Protein AF-A0A350LM27-F1 (afdb_monomer)

Solvent-accessible surface area (backbone atoms only — not comparable to full-atom values): 10112 Å² total; per-residue (Å²): 128,87,91,44,74,65,57,24,46,55,52,8,42,52,48,11,52,45,53,65,67,45,43,77,73,48,44,62,59,53,28,54,33,67,72,46,86,73,60,96,55,52,88,78,41,47,64,87,43,33,59,62,50,49,46,49,48,34,49,50,52,19,37,41,47,29,28,48,44,71,74,28,63,72,45,53,74,31,59,69,51,44,51,42,22,46,49,32,20,48,54,44,37,47,62,54,39,47,78,78,37,55,83,70,52,55,70,69,55,54,51,50,35,55,51,49,33,50,54,34,38,60,44,37,69,38,94,80,54,48,73,55,58,50,40,50,51,49,51,28,68,74,65,38,74,92,30,87,81,73,38,72,70,36,52,53,48,33,32,49,54,52,50,54,50,24,52,52,41,37,52,52,50,56,49,51,55,53,51,55,54,49,53,64,60,74,78,108

Radius of gyration: 16.68 Å; Cα contacts (8 Å, |Δi|>4): 203; chains: 1; bounding box: 38×36×50 Å

Structure (mmCIF, N/CA/C/O backbone):
data_AF-A0A350LM27-F1
#
_entry.id   AF-A0A350LM27-F1
#
loop_
_atom_site.group_PDB
_atom_site.id
_atom_site.type_symbol
_atom_site.label_atom_id
_atom_site.label_alt_id
_atom_site.label_comp_id
_atom_site.label_asym_id
_atom_site.label_entity_id
_atom_site.label_seq_id
_atom_site.pdbx_PDB_ins_code
_atom_site.Cartn_x
_atom_site.Cartn_y
_atom_site.Cartn_z
_atom_site.occupancy
_atom_site.B_iso_or_equiv
_atom_site.auth_seq_id
_atom_site.auth_comp_id
_atom_site.auth_asym_id
_atom_site.auth_atom_id
_atom_site.pdbx_PDB_model_num
ATOM 1 N N . MET A 1 1 ? 11.722 -5.290 -21.171 1.00 61.94 1 MET A N 1
ATOM 2 C CA . MET A 1 1 ? 11.853 -3.883 -20.726 1.00 61.94 1 MET A CA 1
ATOM 3 C C . MET A 1 1 ? 13.134 -3.817 -19.915 1.00 61.94 1 MET A C 1
ATOM 5 O O . MET A 1 1 ? 13.342 -4.739 -19.149 1.00 61.94 1 MET A O 1
ATOM 9 N N . LYS A 1 2 ? 14.029 -2.835 -20.082 1.00 67.81 2 LYS A N 1
ATOM 10 C CA . LYS A 1 2 ? 15.171 -2.746 -19.153 1.00 67.81 2 LYS A CA 1
ATOM 11 C C . LYS A 1 2 ? 14.657 -2.158 -17.840 1.00 67.81 2 LYS A C 1
ATOM 13 O O . LYS A 1 2 ? 14.265 -0.995 -17.820 1.00 67.81 2 LYS A O 1
ATOM 18 N N . LEU A 1 3 ? 14.634 -2.948 -16.767 1.00 82.38 3 LEU A N 1
ATOM 19 C CA . LEU A 1 3 ? 14.338 -2.444 -15.428 1.00 82.38 3 LEU A CA 1
ATOM 20 C C . LEU A 1 3 ? 15.473 -1.527 -14.970 1.00 82.38 3 LEU A C 1
ATOM 22 O O . LEU A 1 3 ? 16.568 -1.980 -14.637 1.00 82.38 3 LEU A O 1
ATOM 26 N N . THR A 1 4 ? 15.220 -0.221 -14.987 1.00 89.00 4 THR A N 1
ATOM 27 C CA . THR A 1 4 ? 16.191 0.792 -14.576 1.00 89.00 4 THR A CA 1
ATOM 28 C C . THR A 1 4 ? 15.757 1.485 -13.295 1.00 89.00 4 THR A C 1
ATOM 30 O O . THR A 1 4 ? 14.585 1.514 -12.918 1.00 89.00 4 THR A O 1
ATOM 33 N N . ASN A 1 5 ? 16.729 2.118 -12.645 1.00 91.19 5 ASN A N 1
ATOM 34 C CA . ASN A 1 5 ? 16.477 3.038 -11.545 1.00 91.19 5 ASN A CA 1
ATOM 35 C C . ASN A 1 5 ? 15.486 4.149 -11.927 1.00 91.19 5 ASN A C 1
ATOM 37 O O . ASN A 1 5 ? 14.657 4.502 -11.098 1.00 91.19 5 ASN A O 1
ATOM 41 N N . ALA A 1 6 ? 15.561 4.659 -13.162 1.00 90.88 6 ALA A N 1
ATOM 42 C CA . ALA A 1 6 ? 14.659 5.693 -13.654 1.00 90.88 6 ALA A CA 1
ATOM 43 C C . ALA A 1 6 ? 13.217 5.174 -13.748 1.00 90.88 6 ALA A C 1
ATOM 45 O O . ALA A 1 6 ? 12.311 5.822 -13.237 1.00 90.88 6 ALA A O 1
ATOM 46 N N . PHE A 1 7 ? 13.004 3.970 -14.294 1.00 92.38 7 PHE A N 1
ATOM 47 C CA . PHE A 1 7 ? 11.676 3.346 -14.308 1.00 92.38 7 PHE A CA 1
ATOM 48 C C . PHE A 1 7 ? 11.095 3.223 -12.892 1.00 92.38 7 PHE A C 1
ATOM 50 O O . PHE A 1 7 ? 9.950 3.606 -12.656 1.00 92.38 7 PHE A O 1
ATOM 57 N N . ALA A 1 8 ? 11.902 2.740 -11.941 1.00 94.94 8 ALA A N 1
ATOM 58 C CA . ALA A 1 8 ? 11.494 2.607 -10.544 1.00 94.94 8 ALA A CA 1
ATOM 59 C C . ALA A 1 8 ? 11.103 3.956 -9.913 1.00 94.94 8 ALA A C 1
ATOM 61 O O . ALA A 1 8 ? 10.101 4.030 -9.203 1.00 94.94 8 ALA A O 1
ATOM 62 N N . ASP A 1 9 ? 11.866 5.017 -10.200 1.00 94.44 9 ASP A N 1
ATOM 63 C CA . ASP A 1 9 ? 11.569 6.378 -9.743 1.00 94.44 9 ASP A CA 1
ATOM 64 C C . ASP A 1 9 ? 10.248 6.893 -10.329 1.00 94.44 9 ASP A C 1
ATOM 66 O O . ASP A 1 9 ? 9.368 7.318 -9.580 1.00 94.44 9 ASP A O 1
ATOM 70 N N . HIS A 1 10 ? 10.067 6.797 -11.648 1.00 94.00 10 HIS A N 1
ATOM 71 C CA . HIS A 1 10 ? 8.849 7.252 -12.321 1.00 94.00 10 HIS A CA 1
ATOM 72 C C . HIS A 1 10 ? 7.603 6.512 -11.836 1.00 94.00 10 HIS A C 1
ATOM 74 O O . HIS A 1 10 ? 6.587 7.147 -11.544 1.00 94.00 10 HIS A O 1
ATOM 80 N N . LEU A 1 11 ? 7.678 5.185 -11.712 1.00 96.06 11 LEU A N 1
ATOM 81 C CA . LEU A 1 11 ? 6.559 4.379 -11.236 1.00 96.06 11 LEU A CA 1
ATOM 82 C C . LEU A 1 11 ? 6.222 4.699 -9.776 1.00 96.06 11 LEU A C 1
ATOM 84 O O . LEU A 1 11 ? 5.057 4.924 -9.446 1.00 96.06 11 LEU A O 1
ATOM 88 N N . GLY A 1 12 ? 7.238 4.777 -8.911 1.00 96.31 12 GLY A N 1
ATOM 89 C CA . GLY A 1 12 ? 7.042 5.109 -7.505 1.00 96.31 12 GLY A CA 1
ATOM 90 C C . GLY A 1 12 ? 6.396 6.484 -7.318 1.00 96.31 12 GLY A C 1
ATOM 91 O O . GLY A 1 12 ? 5.455 6.620 -6.531 1.00 96.31 12 GLY A O 1
ATOM 92 N N . VAL A 1 13 ? 6.822 7.476 -8.109 1.00 95.38 13 VAL A N 1
ATOM 93 C CA . VAL A 1 13 ? 6.214 8.813 -8.137 1.00 95.38 13 VAL A CA 1
ATOM 94 C C . VAL A 1 13 ? 4.768 8.773 -8.621 1.00 95.38 13 VAL A C 1
ATOM 96 O O . VAL A 1 13 ? 3.898 9.365 -7.979 1.00 95.38 13 VAL A O 1
ATOM 99 N N . ALA A 1 14 ? 4.486 8.051 -9.708 1.00 95.88 14 ALA A N 1
ATOM 100 C CA . ALA A 1 14 ? 3.132 7.914 -10.236 1.00 95.88 14 ALA A CA 1
ATOM 101 C C . ALA A 1 14 ? 2.172 7.303 -9.202 1.00 95.88 14 ALA A C 1
ATOM 103 O O . ALA A 1 14 ? 1.047 7.782 -9.046 1.00 95.88 14 ALA A O 1
ATOM 104 N N . TYR A 1 15 ? 2.620 6.301 -8.441 1.00 96.81 15 TYR A N 1
ATOM 105 C CA . TYR A 1 15 ? 1.830 5.730 -7.351 1.00 96.81 15 TYR A CA 1
ATOM 106 C C . TYR A 1 15 ? 1.582 6.711 -6.211 1.00 96.81 15 TYR A C 1
ATOM 108 O O . TYR A 1 15 ? 0.431 6.863 -5.812 1.00 96.81 15 TYR A O 1
ATOM 116 N N . GLY A 1 16 ? 2.605 7.415 -5.718 1.00 94.44 16 GLY A N 1
ATOM 117 C CA . GLY A 1 16 ? 2.409 8.396 -4.643 1.00 94.44 16 GLY A CA 1
ATOM 118 C C . GLY A 1 16 ? 1.456 9.530 -5.045 1.00 94.44 16 GLY A C 1
ATOM 119 O O . GLY A 1 16 ? 0.590 9.937 -4.268 1.00 94.44 16 GLY A O 1
ATOM 120 N N . VAL A 1 17 ? 1.543 9.990 -6.298 1.00 92.12 17 VAL A N 1
ATOM 121 C CA . VAL A 1 17 ? 0.604 10.966 -6.877 1.00 92.12 17 VAL A CA 1
ATOM 122 C C . VAL A 1 17 ? -0.811 10.393 -6.980 1.00 92.12 17 VAL A C 1
ATOM 124 O O . VAL A 1 17 ? -1.769 11.059 -6.590 1.00 92.12 17 VAL A O 1
ATOM 127 N N . CYS A 1 18 ? -0.955 9.150 -7.443 1.00 92.62 18 CYS A N 1
ATOM 128 C CA . CYS A 1 18 ? -2.250 8.477 -7.494 1.00 92.62 18 CYS A CA 1
ATOM 129 C C . CYS A 1 18 ? -2.878 8.357 -6.101 1.00 92.62 18 CYS A C 1
ATOM 131 O O . CYS A 1 18 ? -4.038 8.724 -5.931 1.00 92.62 18 CYS A O 1
ATOM 133 N N . ILE A 1 19 ? -2.112 7.918 -5.095 1.00 93.19 19 ILE A N 1
ATOM 134 C CA . ILE A 1 19 ? -2.582 7.815 -3.709 1.00 93.19 19 ILE A CA 1
ATOM 135 C C . ILE A 1 19 ? -3.090 9.172 -3.238 1.00 93.19 19 ILE A C 1
ATOM 137 O O . ILE A 1 19 ? -4.224 9.255 -2.779 1.00 93.19 19 ILE A O 1
ATOM 141 N N . ARG A 1 20 ? -2.300 10.237 -3.416 1.00 88.94 20 ARG A N 1
ATOM 142 C CA . ARG A 1 20 ? -2.676 11.614 -3.067 1.00 88.94 20 ARG A CA 1
ATOM 143 C C . ARG A 1 20 ? -4.004 12.045 -3.696 1.00 88.94 20 ARG A C 1
ATOM 145 O O . ARG A 1 20 ? -4.851 12.611 -3.001 1.00 88.94 20 ARG A O 1
ATOM 152 N N . ASP A 1 21 ? -4.164 11.820 -4.996 1.00 85.44 21 ASP A N 1
ATOM 153 C CA . ASP A 1 21 ? -5.290 12.348 -5.771 1.00 85.44 21 ASP A CA 1
ATOM 154 C C . ASP A 1 21 ? -6.562 11.518 -5.565 1.00 85.44 21 ASP A C 1
ATOM 156 O O . ASP A 1 21 ? -7.652 12.070 -5.397 1.00 85.44 21 ASP A O 1
ATOM 160 N N . GLN A 1 22 ? -6.422 10.193 -5.494 1.00 79.56 22 GLN A N 1
ATOM 161 C CA . GLN A 1 22 ? -7.535 9.275 -5.261 1.00 79.56 22 GLN A CA 1
ATOM 162 C C . GLN A 1 22 ? -8.008 9.287 -3.813 1.00 79.56 22 GLN A C 1
ATOM 164 O O . GLN A 1 22 ? -9.17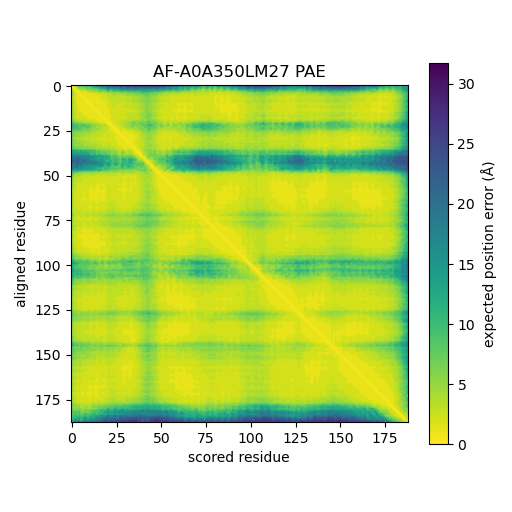1 8.973 -3.557 1.00 79.56 22 GLN A O 1
ATOM 169 N N . PHE A 1 23 ? -7.152 9.708 -2.875 1.00 81.19 23 PHE A N 1
ATOM 170 C CA . PHE A 1 23 ? -7.428 9.673 -1.444 1.00 81.19 23 PHE A CA 1
ATOM 171 C C . PHE A 1 23 ? -8.801 10.244 -1.088 1.00 81.19 23 PHE A C 1
ATOM 173 O O . PHE A 1 23 ? -9.562 9.635 -0.344 1.00 81.19 23 PHE A O 1
ATOM 180 N N . ARG A 1 24 ? -9.153 11.406 -1.652 1.00 75.25 24 ARG A N 1
ATOM 181 C CA . ARG A 1 24 ? -10.437 12.070 -1.386 1.00 75.25 24 ARG A CA 1
ATOM 182 C C . ARG A 1 24 ? -11.636 11.236 -1.844 1.00 75.25 24 ARG A C 1
ATOM 184 O O . ARG A 1 24 ? -12.670 11.267 -1.183 1.00 75.25 24 ARG A O 1
ATOM 191 N N . PHE A 1 25 ? -11.509 10.537 -2.966 1.00 80.69 25 PHE A N 1
ATOM 192 C CA . PHE A 1 25 ? -12.607 9.809 -3.596 1.00 80.69 25 PHE A CA 1
ATOM 193 C C . PHE A 1 25 ? -12.826 8.439 -2.958 1.00 80.69 25 PHE A C 1
ATOM 195 O O . PHE A 1 25 ? -13.966 8.028 -2.768 1.00 80.69 25 PHE A O 1
ATOM 202 N N . ILE A 1 26 ? -11.746 7.760 -2.569 1.00 86.75 26 ILE A N 1
ATOM 203 C CA . ILE A 1 26 ? -11.822 6.401 -2.017 1.00 86.75 26 ILE A CA 1
ATOM 204 C C . ILE A 1 26 ? -11.994 6.384 -0.495 1.00 86.75 26 ILE A C 1
ATOM 206 O O . ILE A 1 26 ? -12.495 5.405 0.055 1.00 86.75 26 ILE A O 1
ATOM 210 N N . PHE A 1 27 ? -11.619 7.465 0.200 1.00 88.19 27 PHE A N 1
ATOM 211 C CA . PHE A 1 27 ? -11.601 7.521 1.664 1.00 88.19 27 PHE A CA 1
ATOM 212 C C . PHE A 1 27 ? -12.929 7.120 2.307 1.00 88.19 27 PHE A C 1
ATOM 214 O O . PHE A 1 27 ? -12.925 6.324 3.240 1.00 88.19 27 PHE A O 1
ATOM 221 N N . ARG A 1 28 ? -14.065 7.632 1.814 1.00 89.06 28 ARG A N 1
ATOM 222 C CA . ARG A 1 28 ? -15.376 7.336 2.416 1.00 89.06 28 ARG A CA 1
ATOM 223 C C . ARG A 1 28 ? -15.782 5.873 2.246 1.00 89.06 28 ARG A C 1
ATOM 225 O O . ARG A 1 28 ? -16.337 5.297 3.175 1.00 89.06 28 ARG A O 1
ATOM 232 N N . GLU A 1 29 ? -15.465 5.261 1.108 1.00 92.19 29 GLU A N 1
ATOM 233 C CA . GLU A 1 29 ? -15.748 3.840 0.880 1.00 92.19 29 GLU A CA 1
ATOM 234 C C . GLU A 1 29 ? -14.847 2.941 1.725 1.00 92.19 29 GLU A C 1
ATOM 236 O O . GLU A 1 29 ? -15.331 2.011 2.373 1.00 92.19 29 GLU A O 1
ATOM 241 N N . PHE A 1 30 ? -13.551 3.248 1.806 1.00 94.50 30 PHE A N 1
ATOM 242 C CA . PHE A 1 30 ? -12.642 2.533 2.702 1.00 94.50 30 PHE A CA 1
ATOM 243 C C . PHE A 1 30 ? -13.031 2.710 4.170 1.00 94.50 30 PHE A C 1
ATOM 245 O O . PHE A 1 30 ? -13.010 1.745 4.921 1.00 94.50 30 PHE A O 1
ATOM 252 N N . ALA A 1 31 ? -13.447 3.906 4.587 1.00 93.19 31 ALA A N 1
ATOM 253 C CA . ALA A 1 31 ? -13.930 4.150 5.940 1.00 93.19 31 ALA A CA 1
ATOM 254 C C . ALA A 1 31 ? -15.184 3.330 6.258 1.00 93.19 31 ALA A C 1
ATOM 256 O O . ALA A 1 31 ? -15.210 2.605 7.251 1.00 93.19 31 ALA A O 1
ATOM 257 N N . ARG A 1 32 ? -16.194 3.382 5.380 1.00 93.38 32 ARG A N 1
ATOM 258 C CA . ARG A 1 32 ? -17.436 2.613 5.519 1.00 93.38 32 ARG A CA 1
ATOM 259 C C . ARG A 1 32 ? -17.148 1.118 5.628 1.00 93.38 32 ARG A C 1
ATOM 261 O O . ARG A 1 32 ? -17.631 0.468 6.551 1.00 93.38 32 ARG A O 1
ATOM 268 N N . THR A 1 33 ? -16.338 0.585 4.717 1.00 94.88 33 THR A N 1
ATOM 269 C CA . THR A 1 33 ? -15.983 -0.842 4.698 1.00 94.88 33 THR A CA 1
ATOM 270 C C . THR A 1 33 ? -15.032 -1.235 5.820 1.00 94.88 33 THR A C 1
ATOM 272 O O . THR A 1 33 ? -15.073 -2.373 6.254 1.00 94.88 33 THR A O 1
ATOM 275 N N . ALA A 1 34 ? -14.243 -0.315 6.372 1.00 94.31 34 ALA A N 1
ATOM 276 C CA . ALA A 1 34 ? -13.486 -0.550 7.597 1.00 94.31 34 ALA A CA 1
ATOM 277 C C . ALA A 1 34 ? -14.349 -0.420 8.860 1.00 94.31 34 ALA A C 1
ATOM 2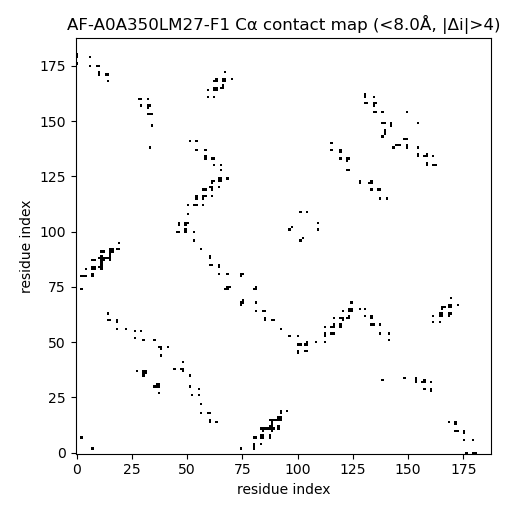79 O O . ALA A 1 34 ? -13.865 -0.712 9.946 1.00 94.31 34 ALA A O 1
ATOM 280 N N . GLY A 1 35 ? -15.606 0.024 8.778 1.00 91.88 35 GLY A N 1
ATOM 281 C CA . GLY A 1 35 ? -16.417 0.326 9.960 1.00 91.88 35 GLY A CA 1
ATOM 282 C C . GLY A 1 35 ? -15.925 1.550 10.744 1.00 91.88 35 GLY A C 1
ATOM 283 O O . GLY A 1 35 ? -16.144 1.634 11.953 1.00 91.88 35 GLY A O 1
ATOM 284 N N . TYR A 1 36 ? -15.238 2.480 10.076 1.00 90.56 36 TYR A N 1
ATOM 285 C CA . TYR A 1 36 ? -14.907 3.800 10.603 1.00 90.56 36 TYR A CA 1
ATOM 286 C C . TYR A 1 36 ? -16.047 4.778 10.300 1.00 90.56 36 TYR A C 1
ATOM 288 O O . TYR A 1 36 ? -16.447 4.955 9.148 1.00 90.56 36 TYR A O 1
ATOM 296 N N . SER A 1 37 ? -16.565 5.433 11.340 1.00 85.44 37 SER A N 1
ATOM 297 C CA . SER A 1 37 ? -17.571 6.481 11.181 1.00 85.44 37 SER A CA 1
ATOM 298 C C . SER A 1 37 ? -16.886 7.780 10.774 1.00 85.44 37 SER A C 1
ATOM 300 O O . SER A 1 37 ? -16.225 8.422 11.587 1.00 85.44 37 SER A O 1
ATOM 302 N N . VAL A 1 38 ? -17.048 8.167 9.511 1.00 81.88 38 VAL A N 1
ATOM 303 C CA . VAL A 1 38 ? -16.515 9.431 8.993 1.00 81.88 38 VAL A CA 1
ATOM 304 C C . VAL A 1 38 ? -17.283 10.604 9.617 1.00 81.88 38 VAL A C 1
ATOM 306 O O . VAL A 1 38 ? -18.516 10.595 9.563 1.00 81.88 38 VAL A O 1
ATOM 309 N N . PRO A 1 39 ? -16.604 11.631 10.162 1.00 77.44 39 PRO A N 1
ATOM 310 C CA . PRO A 1 39 ? -17.268 12.855 10.601 1.00 77.44 39 PRO A CA 1
ATOM 311 C C . PRO A 1 39 ? -18.082 13.489 9.463 1.00 77.44 39 PRO A C 1
ATOM 313 O O . PRO A 1 39 ? -17.617 13.557 8.325 1.00 77.44 39 PRO A O 1
ATOM 316 N N . PHE A 1 40 ? -19.283 13.997 9.760 1.00 69.31 40 PHE A N 1
ATOM 317 C CA . PHE A 1 40 ? -20.180 14.601 8.758 1.00 69.31 40 PHE A CA 1
ATOM 318 C C . PHE A 1 40 ? -19.502 15.728 7.949 1.00 69.31 40 PHE A C 1
ATOM 320 O O . PHE A 1 40 ? -19.767 15.892 6.758 1.00 69.31 40 PHE A O 1
ATOM 327 N N . LEU A 1 41 ? -18.569 16.452 8.579 1.00 70.75 41 LEU A N 1
ATOM 328 C CA . LEU A 1 41 ? -17.763 17.524 7.990 1.00 70.75 41 LEU A CA 1
ATOM 329 C C . LEU A 1 41 ? -16.270 17.145 7.923 1.00 70.75 41 LEU A C 1
ATOM 331 O O . LEU A 1 41 ? -15.407 17.821 8.483 1.00 70.75 41 LEU A O 1
ATOM 335 N N . ASP A 1 42 ? -15.944 16.070 7.208 1.00 66.38 42 ASP A N 1
ATOM 336 C CA . ASP A 1 42 ? -14.582 15.520 7.096 1.00 66.38 42 ASP A CA 1
ATOM 337 C C . ASP A 1 42 ? -13.527 16.468 6.489 1.00 66.38 42 ASP A C 1
ATOM 339 O O . ASP A 1 42 ? -12.329 16.237 6.667 1.00 66.38 42 ASP A O 1
ATOM 343 N N . LEU A 1 43 ? -13.942 17.549 5.813 1.00 62.12 43 LEU A N 1
ATOM 344 C CA . LEU A 1 43 ? -13.040 18.622 5.368 1.00 62.12 43 LEU A CA 1
ATOM 345 C C . LEU A 1 43 ? -12.570 19.544 6.506 1.00 62.12 43 LEU A C 1
ATOM 347 O O . LEU A 1 43 ? -11.484 20.111 6.408 1.00 62.12 43 LEU A O 1
ATOM 351 N N . PHE A 1 44 ? -13.373 19.700 7.560 1.00 58.72 44 PHE A N 1
ATOM 352 C CA . PHE A 1 44 ? -13.078 20.583 8.693 1.00 58.72 44 PHE A CA 1
ATOM 353 C C . PHE A 1 44 ? -12.452 19.815 9.868 1.00 58.72 44 PHE A C 1
ATOM 355 O O . PHE A 1 44 ? -11.614 20.365 10.576 1.00 58.72 44 PHE A O 1
ATOM 362 N N . PHE A 1 45 ? -12.754 18.519 9.999 1.00 63.38 45 PHE A N 1
ATOM 363 C CA . PHE A 1 45 ? -12.245 17.633 11.055 1.00 63.38 45 PHE A CA 1
ATOM 364 C C . PHE A 1 45 ? -11.198 16.637 10.533 1.00 63.38 45 PHE A C 1
ATOM 366 O O . PHE A 1 45 ? -11.244 15.430 10.779 1.00 63.38 45 PHE A O 1
ATOM 373 N N . ILE A 1 46 ? -10.215 17.147 9.783 1.00 68.25 46 ILE A N 1
ATOM 374 C CA . ILE A 1 46 ? -9.104 16.327 9.267 1.00 68.25 46 ILE A CA 1
ATOM 375 C C . ILE A 1 46 ? -8.333 15.661 10.418 1.00 68.25 46 ILE A C 1
ATOM 377 O O . ILE A 1 46 ? -7.870 14.539 10.248 1.00 68.25 46 ILE A O 1
ATOM 381 N N . GLN A 1 47 ? -8.246 16.308 11.587 1.00 69.69 47 GLN A N 1
ATOM 382 C CA . GLN A 1 47 ? -7.617 15.738 12.786 1.00 69.69 47 GLN A CA 1
ATOM 383 C C . GLN A 1 47 ? -8.340 14.493 13.306 1.00 69.69 47 GLN A C 1
ATOM 385 O O . GLN A 1 47 ? -7.697 13.476 13.526 1.00 69.69 47 GLN A O 1
ATOM 390 N N . GLU A 1 48 ? -9.671 14.520 13.401 1.00 72.44 48 GLU A N 1
ATOM 391 C CA . GLU A 1 48 ? -10.465 13.381 13.896 1.00 72.44 48 GLU A CA 1
ATOM 392 C C . GLU A 1 48 ? -10.370 12.144 12.992 1.00 72.44 48 GLU A C 1
ATOM 394 O O . GLU A 1 48 ? -10.623 11.017 13.419 1.00 72.44 48 GLU A O 1
ATOM 399 N N . SER A 1 49 ? -9.986 12.351 11.729 1.00 84.38 49 SER A N 1
ATOM 400 C CA . SER A 1 49 ? -9.725 11.280 10.767 1.00 84.38 49 SER A CA 1
ATOM 401 C C . SER A 1 49 ? -8.243 11.038 10.500 1.00 84.38 49 SER A C 1
ATOM 403 O O . SER A 1 49 ? -7.923 10.154 9.707 1.00 84.38 49 SER A O 1
ATOM 405 N N . ALA A 1 50 ? -7.329 11.763 11.154 1.00 86.25 50 ALA A N 1
ATOM 406 C CA . ALA A 1 50 ? -5.915 11.763 10.796 1.00 86.25 50 ALA A CA 1
ATOM 407 C C . ALA A 1 50 ? -5.283 10.377 10.910 1.00 86.25 50 ALA A C 1
ATOM 409 O O . ALA A 1 50 ? -4.687 9.898 9.947 1.00 86.25 50 ALA A O 1
ATOM 410 N N . ARG A 1 51 ? -5.524 9.687 12.027 1.00 89.12 51 ARG A N 1
ATOM 411 C CA . ARG A 1 51 ? -5.074 8.308 12.239 1.00 89.12 51 ARG A CA 1
ATOM 412 C C . ARG A 1 51 ? -5.550 7.368 11.128 1.00 89.12 51 ARG A C 1
ATOM 414 O O . ARG A 1 51 ? -4.732 6.741 10.463 1.00 89.12 51 ARG A O 1
ATOM 421 N N . PHE A 1 52 ? -6.860 7.306 10.862 1.00 91.50 52 PHE A N 1
ATOM 422 C CA . PHE A 1 52 ? -7.393 6.420 9.817 1.00 91.50 52 PHE A CA 1
ATOM 423 C C . PHE A 1 52 ? -6.841 6.777 8.433 1.00 91.50 52 PHE A C 1
ATOM 425 O O . PHE A 1 52 ? -6.521 5.889 7.649 1.00 91.50 52 PHE A O 1
ATOM 432 N N . ARG A 1 53 ? -6.677 8.072 8.133 1.00 90.88 53 ARG A N 1
ATOM 433 C CA . ARG A 1 53 ? -6.107 8.519 6.859 1.00 90.88 53 ARG A CA 1
ATOM 434 C C . ARG A 1 53 ? -4.645 8.089 6.702 1.00 90.88 53 ARG A C 1
ATOM 436 O O . ARG A 1 53 ? -4.270 7.624 5.630 1.00 90.88 53 ARG A O 1
ATOM 443 N N . ALA A 1 54 ? -3.838 8.219 7.751 1.00 92.31 54 ALA A N 1
ATOM 444 C CA . ALA A 1 54 ? -2.442 7.798 7.736 1.00 92.31 54 ALA A CA 1
ATOM 445 C C . ALA A 1 54 ? -2.328 6.280 7.521 1.00 92.31 54 ALA A C 1
ATOM 447 O O . ALA A 1 54 ? -1.612 5.832 6.628 1.00 92.31 54 ALA A O 1
ATOM 448 N N . LEU A 1 55 ? -3.110 5.494 8.265 1.00 95.00 55 LEU A N 1
ATOM 449 C CA . LEU A 1 55 ? -3.148 4.039 8.111 1.00 95.00 55 LEU A CA 1
ATOM 450 C C . LEU A 1 55 ? -3.638 3.624 6.717 1.00 95.00 55 LEU A C 1
ATOM 452 O O . LEU A 1 55 ? -3.085 2.707 6.113 1.00 95.00 55 LEU A O 1
ATOM 456 N N . LEU A 1 56 ? -4.662 4.295 6.180 1.00 95.56 56 LEU A N 1
ATOM 457 C CA . LEU A 1 56 ? -5.173 4.004 4.840 1.00 95.56 56 LEU A CA 1
ATOM 458 C C . LEU A 1 56 ? -4.131 4.323 3.761 1.00 95.56 56 LEU A C 1
ATOM 460 O O . LEU A 1 56 ? -4.039 3.603 2.773 1.00 95.56 56 LEU A O 1
ATOM 464 N N . ALA A 1 57 ? -3.331 5.374 3.936 1.00 95.00 57 ALA A N 1
ATOM 465 C CA . ALA A 1 57 ? -2.237 5.658 3.017 1.00 95.00 57 ALA A CA 1
ATOM 466 C C . ALA A 1 57 ? -1.188 4.536 3.036 1.00 95.00 57 ALA A C 1
ATOM 468 O O . ALA A 1 57 ? -0.871 4.007 1.974 1.00 95.00 57 ALA A O 1
ATOM 469 N N . ALA A 1 58 ? -0.754 4.091 4.222 1.00 96.81 58 ALA A N 1
ATOM 470 C CA . ALA A 1 58 ? 0.153 2.948 4.368 1.00 96.81 58 ALA A CA 1
ATOM 471 C C . ALA A 1 58 ? -0.400 1.664 3.715 1.00 96.81 58 ALA A C 1
ATOM 473 O O . ALA A 1 58 ? 0.332 0.921 3.060 1.00 96.81 58 ALA A O 1
ATOM 474 N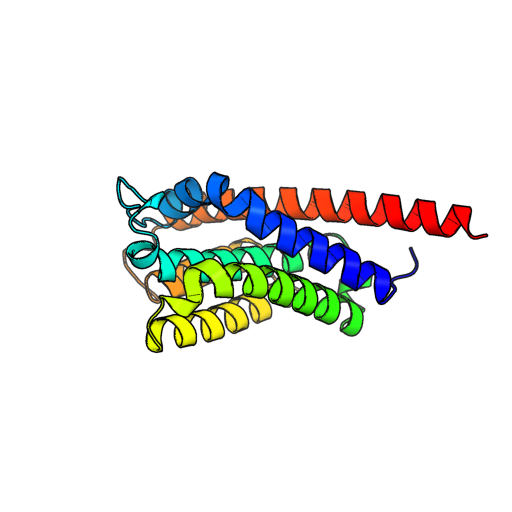 N . HIS A 1 59 ? -1.711 1.425 3.836 1.00 97.94 59 HIS A N 1
ATOM 475 C CA . HIS A 1 59 ? -2.398 0.333 3.138 1.00 97.94 59 HIS A CA 1
ATOM 476 C C . HIS A 1 59 ? -2.277 0.455 1.621 1.00 97.94 59 HIS A C 1
ATOM 478 O O . HIS A 1 59 ? -1.890 -0.495 0.949 1.00 97.94 59 HIS A O 1
ATOM 484 N N . LEU A 1 60 ? -2.568 1.630 1.064 1.00 97.44 60 LEU A N 1
ATOM 485 C CA . LEU A 1 60 ? -2.521 1.850 -0.382 1.00 97.44 60 LEU A CA 1
ATOM 486 C C . LEU A 1 60 ? -1.098 1.761 -0.947 1.00 97.44 60 LEU A C 1
ATOM 488 O O . LEU A 1 60 ? -0.927 1.241 -2.047 1.00 97.44 60 LEU A O 1
ATOM 492 N N . GLU A 1 61 ? -0.088 2.210 -0.200 1.00 97.44 61 GLU A N 1
ATOM 493 C CA . GLU A 1 61 ? 1.324 2.022 -0.553 1.00 97.44 61 GLU A CA 1
ATOM 494 C C . GLU A 1 61 ? 1.668 0.532 -0.678 1.00 97.44 61 GLU A C 1
ATOM 496 O O . GLU A 1 61 ? 2.222 0.105 -1.693 1.00 97.44 61 GLU A O 1
ATOM 501 N N . ALA A 1 62 ? 1.293 -0.274 0.321 1.00 98.25 62 ALA A N 1
ATOM 502 C CA . ALA A 1 62 ? 1.511 -1.718 0.305 1.00 98.25 62 ALA A CA 1
ATOM 503 C C . ALA A 1 62 ? 0.760 -2.397 -0.853 1.00 98.25 62 ALA A C 1
ATOM 505 O O . ALA A 1 62 ? 1.317 -3.254 -1.536 1.00 98.25 62 ALA A O 1
ATOM 506 N N . VAL A 1 63 ? -0.474 -1.973 -1.137 1.00 97.88 63 VAL A N 1
ATOM 507 C CA . VAL A 1 63 ? -1.276 -2.491 -2.258 1.00 97.88 63 VAL A CA 1
ATOM 508 C C . VAL A 1 63 ? -0.657 -2.142 -3.614 1.00 97.88 63 VAL A C 1
ATOM 510 O O . VAL A 1 63 ? -0.686 -2.973 -4.520 1.00 97.88 63 VAL A O 1
ATOM 513 N N . ALA A 1 64 ? -0.079 -0.948 -3.771 1.00 97.62 64 ALA A N 1
ATOM 514 C CA . ALA A 1 64 ? 0.606 -0.551 -5.000 1.00 97.62 64 ALA A CA 1
ATOM 515 C C . ALA A 1 64 ? 1.850 -1.416 -5.263 1.00 97.62 64 ALA A C 1
ATOM 517 O O . ALA A 1 64 ? 2.066 -1.890 -6.385 1.00 97.62 64 ALA A O 1
ATOM 518 N N . VAL A 1 65 ? 2.642 -1.675 -4.217 1.00 97.44 65 VAL A N 1
ATOM 519 C CA . VAL A 1 65 ? 3.808 -2.565 -4.294 1.00 97.44 65 VAL A CA 1
ATOM 520 C C . VAL A 1 65 ? 3.365 -3.992 -4.599 1.00 97.44 65 VAL A C 1
ATOM 522 O O . VAL A 1 65 ? 3.834 -4.565 -5.580 1.00 97.44 65 VAL A O 1
ATOM 525 N N . PHE A 1 66 ? 2.397 -4.527 -3.854 1.00 97.69 66 PHE A N 1
ATOM 526 C CA . PHE A 1 66 ? 1.818 -5.848 -4.099 1.00 97.69 66 PHE A CA 1
ATOM 527 C C . PHE A 1 66 ? 1.357 -6.015 -5.553 1.00 97.69 66 PHE A C 1
ATOM 529 O O . PHE A 1 66 ? 1.781 -6.953 -6.224 1.00 97.69 66 PHE A O 1
ATOM 536 N N . ALA A 1 67 ? 0.564 -5.074 -6.076 1.00 96.75 67 ALA A N 1
ATOM 537 C CA . ALA A 1 67 ? 0.054 -5.138 -7.446 1.00 96.75 67 ALA A CA 1
ATOM 538 C C . ALA A 1 67 ? 1.184 -5.140 -8.489 1.00 96.75 67 ALA A C 1
ATOM 540 O O . ALA A 1 67 ? 1.083 -5.806 -9.518 1.00 96.75 67 ALA A O 1
ATOM 541 N N . THR A 1 68 ? 2.280 -4.428 -8.214 1.00 96.50 68 THR A N 1
ATOM 542 C CA . THR A 1 68 ? 3.472 -4.412 -9.075 1.00 96.50 68 THR A CA 1
ATOM 543 C C . THR A 1 68 ? 4.190 -5.758 -9.058 1.00 96.50 68 T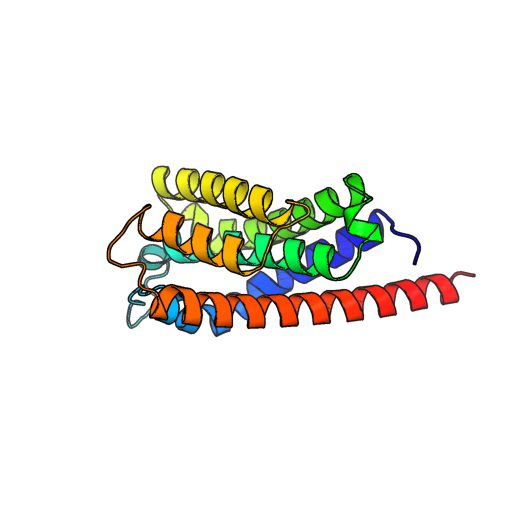HR A C 1
ATOM 545 O O . THR A 1 68 ? 4.529 -6.295 -10.111 1.00 96.50 68 THR A O 1
ATOM 548 N N . LEU A 1 69 ? 4.402 -6.318 -7.864 1.00 96.00 69 LEU A N 1
ATOM 549 C CA . LEU A 1 69 ? 5.076 -7.602 -7.678 1.00 96.00 69 LEU A CA 1
ATOM 550 C C . LEU A 1 69 ? 4.249 -8.779 -8.197 1.00 96.00 69 LEU A C 1
ATOM 552 O O . LEU A 1 69 ? 4.810 -9.796 -8.596 1.00 96.00 69 LEU A O 1
ATOM 556 N N . GLU A 1 70 ? 2.923 -8.674 -8.165 1.00 95.25 70 GLU A N 1
ATOM 557 C CA . GLU A 1 70 ? 1.997 -9.625 -8.783 1.00 95.25 70 GLU A CA 1
ATOM 558 C C . GLU A 1 70 ? 2.045 -9.530 -10.315 1.00 95.25 70 GLU A C 1
ATOM 560 O O . GLU A 1 70 ? 2.067 -10.549 -11.001 1.00 95.25 70 GLU A O 1
ATOM 565 N N . ALA A 1 71 ? 2.093 -8.313 -10.865 1.00 93.75 71 ALA A N 1
ATOM 566 C CA . ALA A 1 71 ? 2.086 -8.094 -12.309 1.00 93.75 71 ALA A CA 1
ATOM 567 C C . ALA A 1 71 ? 3.429 -8.407 -12.993 1.00 93.75 71 ALA A C 1
ATOM 569 O O . ALA A 1 71 ? 3.441 -8.704 -14.188 1.00 93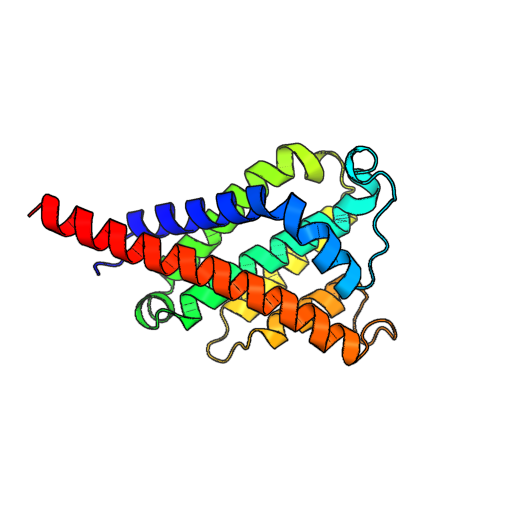.75 71 ALA A O 1
ATOM 570 N N . SER A 1 72 ? 4.552 -8.332 -12.271 1.00 93.44 72 SER A N 1
ATOM 571 C CA . SER A 1 72 ? 5.890 -8.503 -12.842 1.00 93.44 72 SER A CA 1
ATOM 572 C C . SER A 1 72 ? 6.796 -9.388 -11.980 1.00 93.44 72 SER A C 1
ATOM 574 O O . SER A 1 72 ? 7.404 -8.905 -11.018 1.00 93.44 72 SER A O 1
ATOM 576 N N . PRO A 1 73 ? 6.972 -10.667 -12.367 1.00 90.44 73 PRO A N 1
ATOM 577 C CA . PRO A 1 73 ? 7.984 -11.540 -11.775 1.00 90.44 73 PRO A CA 1
ATOM 578 C C . PRO A 1 73 ? 9.403 -10.960 -11.888 1.00 90.44 73 PRO A C 1
ATOM 580 O O . PRO A 1 73 ? 10.180 -11.062 -10.949 1.00 90.44 73 PRO A O 1
ATOM 583 N N . GLU A 1 74 ? 9.712 -10.260 -12.985 1.00 92.19 74 GLU A N 1
ATOM 584 C CA . GLU A 1 74 ? 11.024 -9.628 -13.206 1.00 92.19 74 GLU A CA 1
ATOM 585 C C . GLU A 1 74 ? 11.344 -8.565 -12.137 1.00 92.19 74 GLU A C 1
ATOM 587 O O . GLU A 1 74 ? 12.467 -8.487 -11.640 1.00 92.19 74 GLU A O 1
ATOM 592 N N . ILE A 1 75 ? 10.354 -7.753 -11.742 1.00 94.06 75 ILE A N 1
ATOM 593 C CA . ILE A 1 75 ? 10.523 -6.784 -10.647 1.00 94.06 75 ILE A CA 1
ATOM 594 C C . ILE A 1 75 ? 10.615 -7.505 -9.306 1.00 94.06 75 ILE A C 1
ATOM 596 O O . ILE A 1 75 ? 11.429 -7.118 -8.472 1.00 94.06 75 ILE A O 1
ATOM 600 N N . ARG A 1 76 ? 9.813 -8.554 -9.105 1.00 93.50 76 ARG A N 1
ATOM 601 C CA . ARG A 1 76 ? 9.827 -9.370 -7.884 1.00 93.50 76 ARG A CA 1
ATOM 602 C C . ARG A 1 76 ? 11.186 -10.015 -7.624 1.00 93.50 76 ARG A C 1
ATOM 604 O O . ARG A 1 76 ? 11.635 -10.023 -6.487 1.00 93.50 76 ARG A O 1
ATOM 611 N N . GLU A 1 77 ? 11.847 -10.515 -8.660 1.00 93.56 77 GLU A N 1
ATOM 612 C CA . GLU A 1 77 ? 13.187 -11.104 -8.563 1.00 93.56 77 GLU A CA 1
ATOM 613 C C . GLU A 1 77 ? 14.287 -10.041 -8.392 1.00 93.56 77 GLU A C 1
ATOM 615 O O . GLU A 1 77 ? 15.383 -10.336 -7.911 1.00 93.56 77 GLU A O 1
ATOM 620 N N . ASN A 1 78 ? 14.003 -8.782 -8.740 1.00 94.50 78 ASN A N 1
ATOM 621 C CA . ASN A 1 78 ? 14.927 -7.665 -8.599 1.00 94.50 78 ASN A CA 1
ATOM 622 C C . ASN A 1 78 ? 14.636 -6.843 -7.335 1.00 94.50 78 ASN A C 1
ATOM 624 O O . ASN A 1 78 ? 14.080 -5.740 -7.390 1.00 94.50 78 ASN A O 1
ATOM 628 N N . ASP A 1 79 ? 15.099 -7.357 -6.193 1.00 92.25 79 ASP A N 1
ATOM 629 C CA . ASP A 1 79 ? 14.865 -6.778 -4.861 1.00 92.25 79 ASP A CA 1
ATOM 630 C C . ASP A 1 79 ? 15.251 -5.286 -4.785 1.00 92.25 79 ASP A C 1
ATOM 632 O O . ASP A 1 79 ? 14.568 -4.474 -4.160 1.00 92.25 79 ASP A O 1
ATOM 636 N N . LYS A 1 80 ? 16.314 -4.883 -5.495 1.00 94.81 80 LYS A N 1
ATOM 637 C CA . LYS A 1 80 ? 16.756 -3.483 -5.571 1.00 94.81 80 LYS A CA 1
ATOM 638 C C . LYS A 1 80 ? 15.712 -2.586 -6.238 1.00 94.81 80 LYS A C 1
ATOM 640 O O . LYS A 1 80 ? 15.424 -1.505 -5.725 1.00 94.81 80 LYS A O 1
ATOM 645 N N . ILE A 1 81 ? 15.170 -3.004 -7.381 1.00 95.94 81 ILE A N 1
ATOM 646 C CA . ILE A 1 81 ? 14.161 -2.236 -8.120 1.00 95.94 81 ILE A CA 1
ATOM 647 C C . ILE A 1 81 ? 12.842 -2.215 -7.352 1.00 95.94 81 ILE A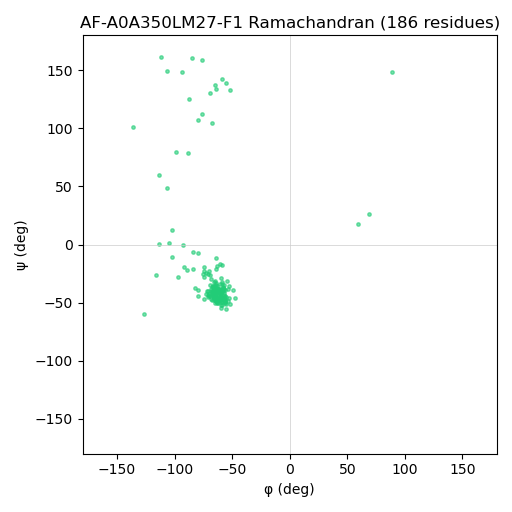 C 1
ATOM 649 O O . ILE A 1 81 ? 12.261 -1.143 -7.188 1.00 95.94 81 ILE A O 1
ATOM 653 N N . ALA A 1 82 ? 12.413 -3.355 -6.812 1.00 96.25 82 ALA A N 1
ATOM 654 C CA . ALA A 1 82 ? 11.193 -3.441 -6.020 1.00 96.25 82 ALA A CA 1
ATOM 655 C C . ALA A 1 82 ? 11.238 -2.532 -4.778 1.00 96.25 82 ALA A C 1
ATOM 657 O O . ALA A 1 82 ? 10.324 -1.735 -4.553 1.00 96.25 82 ALA A O 1
ATOM 658 N N . ARG A 1 83 ? 12.341 -2.563 -4.015 1.00 96.88 83 ARG A N 1
ATOM 659 C CA . ARG A 1 83 ? 12.545 -1.663 -2.865 1.00 96.88 83 ARG A CA 1
ATOM 660 C C . ARG A 1 83 ? 12.601 -0.201 -3.272 1.00 96.88 83 ARG A C 1
ATOM 662 O O . ARG A 1 83 ? 12.119 0.652 -2.535 1.00 96.88 83 ARG A O 1
ATOM 669 N N . LYS A 1 84 ? 13.170 0.098 -4.439 1.00 97.12 84 LYS A N 1
ATOM 670 C CA . LYS A 1 84 ? 13.232 1.466 -4.950 1.00 97.12 84 LYS A CA 1
ATOM 671 C C . LYS A 1 84 ? 11.846 2.009 -5.317 1.00 97.12 84 LYS A C 1
ATOM 673 O O . LYS A 1 84 ? 11.552 3.147 -4.965 1.00 97.12 84 LYS A O 1
ATOM 678 N N . ILE A 1 85 ? 10.989 1.197 -5.941 1.00 97.44 85 ILE A N 1
ATOM 679 C CA . ILE A 1 85 ? 9.582 1.551 -6.200 1.00 97.44 85 ILE A CA 1
ATOM 680 C C . ILE A 1 85 ? 8.872 1.839 -4.875 1.00 97.44 85 ILE A C 1
ATOM 682 O O . ILE A 1 85 ? 8.309 2.919 -4.714 1.00 97.44 85 ILE A O 1
ATOM 686 N N . ALA A 1 86 ? 8.970 0.921 -3.906 1.00 97.44 86 ALA A N 1
ATOM 687 C CA . ALA A 1 86 ? 8.350 1.081 -2.591 1.00 97.44 86 ALA A CA 1
ATOM 688 C C . ALA A 1 86 ? 8.818 2.362 -1.882 1.00 97.44 86 ALA A C 1
ATOM 690 O O . ALA A 1 86 ? 7.993 3.153 -1.427 1.00 97.44 86 ALA A O 1
ATOM 691 N N . PHE A 1 87 ? 10.132 2.608 -1.855 1.00 97.38 87 PHE A N 1
ATOM 692 C CA . PHE A 1 87 ? 10.717 3.809 -1.262 1.00 97.38 87 PHE A CA 1
ATOM 693 C C . PHE A 1 87 ? 10.174 5.090 -1.903 1.00 97.38 87 PHE A C 1
ATOM 695 O O . PHE A 1 87 ? 9.774 6.009 -1.194 1.00 97.38 87 PHE A O 1
ATOM 702 N N . GLN A 1 88 ? 10.125 5.155 -3.235 1.00 97.38 88 GLN A N 1
ATOM 703 C CA . GLN A 1 88 ? 9.642 6.345 -3.937 1.00 97.38 88 GLN A CA 1
ATOM 704 C C . GLN A 1 88 ? 8.139 6.561 -3.743 1.00 97.38 88 GLN A C 1
ATOM 706 O O . GLN A 1 88 ? 7.708 7.694 -3.535 1.00 97.38 88 GLN A O 1
ATOM 711 N N . THR A 1 89 ? 7.338 5.493 -3.731 1.00 97.25 89 THR A N 1
ATOM 712 C CA . THR A 1 89 ? 5.908 5.579 -3.404 1.00 97.25 89 THR A CA 1
ATOM 713 C C . THR A 1 89 ? 5.683 6.132 -2.000 1.00 97.25 89 THR A C 1
ATOM 715 O O . THR A 1 89 ? 4.886 7.059 -1.835 1.00 97.25 89 THR A O 1
ATOM 718 N N . GLN A 1 90 ? 6.419 5.623 -1.009 1.00 95.62 90 GLN A N 1
ATOM 719 C CA . GLN A 1 90 ? 6.350 6.095 0.376 1.00 95.62 90 GLN A CA 1
ATOM 720 C C . GLN A 1 90 ? 6.794 7.553 0.491 1.00 95.62 90 GLN A C 1
ATOM 722 O O . GLN A 1 90 ? 6.063 8.381 1.023 1.00 95.62 90 GLN A O 1
ATOM 727 N N . LEU A 1 91 ? 7.949 7.904 -0.079 1.00 94.88 91 LEU A N 1
ATOM 728 C CA . LEU A 1 91 ? 8.493 9.261 -0.020 1.00 94.88 91 LEU A CA 1
ATOM 729 C C . LEU A 1 91 ? 7.505 10.304 -0.567 1.00 94.88 91 LEU A C 1
ATOM 731 O O . LEU A 1 91 ? 7.307 11.364 0.035 1.00 94.88 91 LEU A O 1
ATOM 735 N N . GLN A 1 92 ? 6.872 10.013 -1.704 1.00 93.38 92 GLN A N 1
ATOM 736 C CA . GLN A 1 92 ? 5.923 10.936 -2.329 1.00 93.38 92 GLN A CA 1
ATOM 737 C C . GLN A 1 92 ? 4.612 11.038 -1.550 1.00 93.38 92 GLN A C 1
ATOM 739 O O . GLN A 1 92 ? 4.081 12.139 -1.369 1.00 93.38 92 GLN A O 1
ATOM 744 N N . THR A 1 93 ? 4.115 9.912 -1.041 1.00 92.19 93 THR A N 1
ATOM 745 C CA . THR A 1 93 ? 2.911 9.879 -0.205 1.00 92.19 93 THR A CA 1
ATOM 746 C C . THR A 1 93 ? 3.143 10.646 1.097 1.00 92.19 93 THR A C 1
ATOM 748 O O . THR A 1 93 ? 2.370 11.543 1.437 1.00 92.19 93 THR A O 1
ATOM 751 N N . GLU A 1 94 ? 4.263 10.406 1.777 1.00 91.56 94 GLU A N 1
ATOM 752 C CA . GLU A 1 94 ? 4.630 11.077 3.025 1.00 91.56 94 GLU A CA 1
ATOM 753 C C . GLU A 1 94 ? 4.885 12.568 2.842 1.00 91.56 94 GLU A C 1
ATOM 755 O O . GLU A 1 94 ? 4.473 13.359 3.684 1.00 91.56 94 GLU A O 1
ATOM 760 N N . THR A 1 95 ? 5.477 12.991 1.725 1.00 90.25 95 THR A N 1
ATOM 761 C CA . THR A 1 95 ? 5.644 14.423 1.421 1.00 90.25 95 THR A CA 1
ATOM 762 C C . THR A 1 95 ? 4.295 15.149 1.388 1.00 90.25 95 THR A C 1
ATOM 764 O O . THR A 1 95 ? 4.176 16.297 1.834 1.00 90.25 95 THR A O 1
ATOM 767 N N . PHE A 1 96 ? 3.253 14.486 0.886 1.00 84.81 96 PHE A N 1
ATOM 768 C CA . PHE A 1 96 ? 1.892 15.010 0.908 1.00 84.81 96 PHE A CA 1
ATOM 769 C C . PHE A 1 96 ? 1.255 14.942 2.305 1.00 84.81 96 PHE A C 1
ATOM 771 O O . PHE A 1 96 ? 0.680 15.939 2.759 1.00 84.81 96 PHE A O 1
ATOM 778 N N . LEU A 1 97 ? 1.361 13.800 2.992 1.00 84.38 97 LEU A N 1
ATOM 779 C CA . LEU A 1 97 ? 0.786 13.604 4.326 1.00 84.38 97 LEU A CA 1
ATOM 780 C C . LEU A 1 97 ? 1.430 14.522 5.366 1.00 84.38 97 LEU A C 1
ATOM 782 O O . LEU A 1 97 ? 0.721 15.089 6.190 1.00 84.38 97 LEU A O 1
ATOM 786 N N . ALA A 1 98 ? 2.739 14.754 5.297 1.00 82.25 98 ALA A N 1
ATOM 787 C CA . ALA A 1 98 ? 3.461 15.621 6.220 1.00 82.25 98 ALA A CA 1
ATOM 788 C C . ALA A 1 98 ? 2.887 17.041 6.237 1.00 82.25 98 ALA A C 1
ATOM 790 O O . ALA A 1 98 ? 2.657 17.608 7.303 1.00 82.25 98 ALA A O 1
ATOM 791 N N . LYS A 1 99 ? 2.571 17.593 5.059 1.00 75.94 99 LYS A N 1
ATOM 792 C CA . LYS A 1 99 ? 2.033 18.955 4.922 1.00 75.94 99 LYS A CA 1
ATOM 793 C C . LYS A 1 99 ? 0.597 19.108 5.420 1.00 75.94 99 LYS A C 1
ATOM 795 O O . LYS A 1 99 ? 0.185 20.221 5.729 1.00 75.94 99 LYS A O 1
ATOM 800 N N . LYS A 1 100 ? -0.199 18.034 5.425 1.00 73.56 100 LYS A N 1
ATOM 801 C CA . LYS A 1 100 ? -1.650 18.115 5.681 1.00 73.56 100 LYS A CA 1
ATOM 802 C C . LYS A 1 100 ? -2.112 17.395 6.944 1.00 73.56 100 LYS A C 1
ATOM 804 O O . LYS A 1 100 ? -3.147 17.771 7.493 1.00 73.56 100 LYS A O 1
ATOM 809 N N . LEU A 1 101 ? -1.373 16.373 7.364 1.00 81.31 101 LEU A N 1
ATOM 810 C CA . LEU A 1 101 ? -1.792 15.363 8.328 1.00 81.31 101 LEU A CA 1
ATOM 811 C C . LEU A 1 101 ? -0.800 15.233 9.487 1.00 81.31 101 LEU A C 1
ATOM 813 O O . LEU A 1 101 ? -1.182 15.513 10.617 1.00 81.31 101 LEU A O 1
ATOM 817 N N . PHE A 1 102 ? 0.469 14.887 9.230 1.00 82.69 102 PHE A N 1
ATOM 818 C CA . PHE A 1 102 ? 1.407 14.526 10.309 1.00 82.69 102 PHE A CA 1
ATOM 819 C C . PHE A 1 102 ? 1.730 15.684 11.253 1.00 82.69 102 PHE A C 1
ATOM 821 O O . PHE A 1 102 ? 1.869 15.464 12.448 1.00 82.69 102 PHE A O 1
ATOM 828 N N . GLN A 1 103 ? 1.757 16.927 10.760 1.00 79.56 103 GLN A N 1
ATOM 829 C CA . GLN A 1 103 ? 1.908 18.117 11.613 1.00 79.56 103 GLN A CA 1
ATOM 830 C C . GLN A 1 103 ? 0.805 18.268 12.671 1.00 79.56 103 GLN A C 1
ATOM 832 O O . GLN A 1 103 ? 0.949 19.055 13.601 1.00 79.56 103 GLN A O 1
ATOM 837 N N . LYS A 1 104 ? -0.316 17.568 12.498 1.00 76.31 104 LYS A N 1
ATOM 838 C CA . LYS A 1 104 ? -1.508 17.663 13.337 1.00 76.31 104 LYS A CA 1
ATOM 839 C C . LYS A 1 104 ? -1.785 16.383 14.125 1.00 76.31 104 LYS A C 1
ATOM 841 O O . LYS A 1 104 ? -2.807 16.342 14.804 1.00 76.31 104 LYS A O 1
ATOM 846 N N . MET A 1 105 ? -0.937 15.363 13.981 1.00 81.38 105 MET A N 1
ATOM 847 C CA . MET A 1 105 ? -1.053 14.078 14.669 1.00 81.38 105 MET A CA 1
ATOM 848 C C . MET A 1 105 ? -0.237 14.087 15.956 1.00 81.38 105 MET A C 1
ATOM 850 O O . MET A 1 105 ? 0.814 14.725 16.038 1.00 81.38 105 MET A O 1
ATOM 854 N N . GLU A 1 106 ? -0.714 13.349 16.951 1.00 84.00 106 GLU A N 1
ATOM 855 C CA . GLU A 1 106 ? 0.045 13.105 18.170 1.00 84.00 106 GLU A CA 1
ATOM 856 C C . GLU A 1 106 ? 1.148 12.058 17.924 1.00 84.00 106 GLU A C 1
ATOM 858 O O . GLU A 1 106 ? 1.085 11.257 16.989 1.00 84.00 106 GLU A O 1
ATOM 863 N N . GLN A 1 107 ? 2.179 12.051 18.774 1.00 83.06 107 GLN A N 1
ATOM 864 C CA . GLN A 1 107 ? 3.310 11.115 18.659 1.00 83.06 107 GLN A CA 1
ATOM 865 C C . GLN A 1 107 ? 2.909 9.624 18.673 1.00 83.06 107 GLN A C 1
ATOM 867 O O . GLN A 1 107 ? 3.503 8.858 17.904 1.00 83.06 107 GLN A O 1
ATOM 872 N N . PRO A 1 108 ? 1.920 9.179 19.479 1.00 83.00 108 PRO A N 1
ATOM 873 C CA . PRO A 1 108 ? 1.456 7.794 19.439 1.00 83.00 108 PRO A CA 1
ATOM 874 C C . PRO A 1 108 ? 0.894 7.402 18.069 1.00 83.00 108 PRO A C 1
ATOM 876 O O . PRO A 1 108 ? 1.281 6.368 17.530 1.00 83.00 108 PRO A O 1
ATOM 879 N N . ASP A 1 109 ? 0.073 8.261 17.459 1.00 85.81 109 ASP A N 1
ATOM 880 C CA . ASP A 1 109 ? -0.524 7.988 16.148 1.00 85.81 109 ASP A CA 1
ATOM 881 C C . ASP A 1 109 ? 0.534 7.939 15.035 1.00 85.81 109 ASP A C 1
ATOM 883 O O . ASP A 1 109 ? 0.429 7.153 14.092 1.00 85.81 109 ASP A O 1
ATOM 887 N N . LEU A 1 110 ? 1.569 8.783 15.127 1.00 87.38 110 LEU A N 1
ATOM 888 C CA . LEU A 1 110 ? 2.680 8.763 14.175 1.00 87.38 110 LEU A CA 1
ATOM 889 C C . LEU A 1 110 ? 3.503 7.474 14.304 1.00 87.38 110 LEU A C 1
ATOM 891 O O . LEU A 1 110 ? 3.897 6.891 13.294 1.00 87.38 110 LEU A O 1
ATOM 895 N N . SER A 1 111 ? 3.741 7.021 15.536 1.00 90.50 111 SER A N 1
ATOM 896 C CA . SER A 1 111 ? 4.466 5.775 15.806 1.00 90.50 111 SER A CA 1
ATOM 897 C C . SER A 1 111 ? 3.688 4.568 15.283 1.00 90.50 111 SER A C 1
ATOM 899 O O . SER A 1 111 ? 4.246 3.744 14.559 1.00 90.50 111 SER A O 1
ATOM 901 N N . GLU A 1 112 ? 2.381 4.518 15.548 1.00 91.38 112 GLU A N 1
ATOM 902 C CA . GLU A 1 112 ? 1.495 3.473 15.031 1.00 91.38 112 GLU A CA 1
ATOM 903 C C . GLU A 1 112 ? 1.470 3.459 13.497 1.00 91.38 112 GLU A C 1
ATOM 905 O O . GLU A 1 112 ? 1.555 2.395 12.885 1.00 91.38 112 GLU A O 1
ATOM 910 N N . TYR A 1 113 ? 1.416 4.629 12.852 1.00 93.75 113 TYR A N 1
ATOM 911 C CA . TYR A 1 113 ? 1.514 4.727 11.395 1.00 93.75 113 TYR A CA 1
ATOM 912 C C . TYR A 1 113 ? 2.813 4.105 10.856 1.00 93.75 113 TYR A C 1
ATOM 914 O O . TYR A 1 113 ? 2.772 3.346 9.885 1.00 93.75 113 TYR A O 1
ATOM 922 N N . LEU A 1 114 ? 3.962 4.391 11.475 1.00 94.12 114 LEU A N 1
ATOM 923 C CA . LEU A 1 114 ? 5.250 3.851 11.030 1.00 94.12 114 LEU A CA 1
ATOM 924 C C . LEU A 1 114 ? 5.322 2.326 11.196 1.00 94.12 114 LEU A C 1
ATOM 926 O O . LEU A 1 114 ? 5.821 1.634 10.302 1.00 94.12 114 LEU A O 1
ATOM 930 N N . GLU A 1 115 ? 4.793 1.797 12.300 1.00 96.00 115 GLU A N 1
ATOM 931 C CA . GLU A 1 115 ? 4.694 0.355 12.542 1.00 96.00 115 GLU A CA 1
ATOM 932 C C . GLU A 1 115 ? 3.751 -0.327 11.548 1.00 96.00 115 GLU A C 1
ATOM 934 O O . GLU A 1 115 ? 4.106 -1.345 10.947 1.00 96.00 115 GLU A O 1
ATOM 939 N N . ALA A 1 116 ? 2.579 0.266 11.316 1.00 95.69 116 ALA A N 1
ATOM 940 C CA . ALA A 1 116 ? 1.603 -0.207 10.346 1.00 95.69 116 ALA A CA 1
ATOM 941 C C . ALA A 1 116 ? 2.195 -0.255 8.936 1.00 95.69 116 ALA A C 1
ATOM 943 O O . ALA A 1 116 ? 2.097 -1.279 8.259 1.00 95.69 116 ALA A O 1
ATOM 944 N N . LYS A 1 117 ? 2.869 0.822 8.515 1.00 96.56 117 LYS A N 1
ATOM 945 C CA . LYS A 1 117 ? 3.550 0.912 7.220 1.00 96.56 117 LYS A CA 1
ATOM 946 C C . LYS A 1 117 ? 4.569 -0.204 7.047 1.00 96.56 117 LYS A C 1
ATOM 948 O O . LYS A 1 117 ? 4.564 -0.877 6.019 1.00 96.56 117 LYS A O 1
ATOM 953 N N . LYS A 1 118 ? 5.417 -0.430 8.055 1.00 97.56 118 LYS A N 1
ATOM 954 C CA . LYS A 1 118 ? 6.397 -1.519 8.027 1.00 97.56 118 LYS A CA 1
ATOM 955 C C . LYS A 1 118 ? 5.703 -2.876 7.897 1.00 97.56 118 LYS A C 1
ATOM 957 O O . LYS A 1 118 ? 6.012 -3.621 6.975 1.00 97.56 118 LYS A O 1
ATOM 962 N N . ARG A 1 119 ? 4.723 -3.165 8.760 1.00 97.94 119 ARG A N 1
ATOM 963 C CA . ARG A 1 119 ? 4.002 -4.447 8.775 1.00 97.94 119 ARG A CA 1
ATOM 964 C C . ARG A 1 119 ? 3.294 -4.737 7.449 1.00 97.94 119 ARG A C 1
ATOM 966 O O . ARG A 1 119 ? 3.383 -5.852 6.944 1.00 97.94 119 ARG A O 1
ATOM 973 N N . LEU A 1 120 ? 2.591 -3.755 6.890 1.00 98.38 120 LEU A N 1
ATOM 974 C CA . LEU A 1 120 ? 1.863 -3.903 5.627 1.00 98.38 120 LEU A CA 1
ATOM 975 C C . LEU A 1 120 ? 2.822 -4.099 4.450 1.00 98.38 120 LEU A C 1
ATOM 977 O O . LEU A 1 120 ? 2.570 -4.938 3.587 1.00 98.38 120 LEU A O 1
ATOM 981 N N . MET A 1 121 ? 3.942 -3.374 4.440 1.00 97.81 121 MET A N 1
ATOM 982 C CA . MET A 1 121 ? 4.962 -3.524 3.408 1.00 97.81 121 MET A CA 1
ATOM 983 C C . MET A 1 121 ? 5.646 -4.895 3.490 1.00 97.81 121 MET A C 1
ATOM 985 O O . MET A 1 121 ? 5.781 -5.566 2.471 1.00 97.81 121 MET A O 1
ATOM 989 N N . ASP A 1 122 ? 5.989 -5.361 4.694 1.00 97.69 122 ASP A N 1
ATOM 990 C CA . ASP A 1 122 ? 6.560 -6.696 4.910 1.00 97.69 122 ASP A CA 1
ATOM 991 C C . ASP A 1 122 ? 5.630 -7.800 4.381 1.00 97.69 122 ASP A C 1
ATOM 993 O O . ASP A 1 122 ? 6.103 -8.777 3.806 1.00 97.69 122 ASP A O 1
ATOM 997 N N . ILE A 1 123 ? 4.307 -7.639 4.525 1.00 97.88 123 ILE A N 1
ATOM 998 C CA . ILE A 1 123 ? 3.315 -8.552 3.937 1.00 97.88 123 ILE A CA 1
ATOM 999 C C . ILE A 1 123 ? 3.320 -8.454 2.411 1.00 97.88 123 ILE A C 1
ATOM 1001 O O . ILE A 1 123 ? 3.377 -9.487 1.753 1.00 97.88 123 ILE A O 1
ATOM 1005 N N . ALA A 1 124 ? 3.295 -7.245 1.844 1.00 97.38 124 ALA A N 1
ATOM 1006 C CA . ALA A 1 124 ? 3.263 -7.039 0.395 1.00 97.38 124 ALA A CA 1
ATOM 1007 C C . ALA A 1 124 ? 4.477 -7.640 -0.336 1.00 97.38 124 ALA A C 1
ATOM 1009 O O . ALA A 1 124 ? 4.352 -8.041 -1.492 1.00 97.38 124 ALA A O 1
ATOM 1010 N N . PHE A 1 125 ? 5.633 -7.721 0.330 1.00 96.81 125 PHE A N 1
ATOM 1011 C CA . PHE A 1 125 ? 6.855 -8.322 -0.209 1.00 96.81 125 PHE A CA 1
ATOM 1012 C C . PHE A 1 125 ? 6.933 -9.849 -0.065 1.00 96.81 125 PHE A C 1
ATOM 1014 O O . PHE A 1 125 ? 7.868 -10.451 -0.600 1.00 96.81 125 PHE A O 1
ATOM 1021 N N . LYS A 1 126 ? 5.996 -10.506 0.633 1.00 95.56 126 LYS A N 1
ATOM 1022 C CA . LYS A 1 126 ? 6.024 -11.972 0.733 1.00 95.56 126 LYS A CA 1
ATOM 1023 C C . LYS A 1 126 ? 5.802 -12.610 -0.648 1.00 95.56 126 LYS A C 1
ATOM 1025 O O . LYS A 1 126 ? 4.917 -12.171 -1.382 1.00 95.56 126 LYS A O 1
ATOM 1030 N N . PRO A 1 127 ? 6.552 -13.666 -1.014 1.00 89.81 127 PRO A N 1
ATOM 1031 C CA . PRO A 1 127 ? 6.406 -14.318 -2.318 1.00 89.81 127 PRO A CA 1
ATOM 1032 C C . PRO A 1 127 ? 4.997 -14.867 -2.585 1.00 89.81 127 PRO A C 1
ATOM 1034 O O . PRO A 1 127 ? 4.528 -14.850 -3.723 1.00 89.81 127 PRO A O 1
ATOM 1037 N N . ASP A 1 128 ? 4.332 -15.342 -1.538 1.00 91.50 128 ASP A N 1
ATOM 1038 C CA . ASP A 1 128 ? 2.994 -15.930 -1.533 1.00 91.50 128 ASP A CA 1
ATOM 1039 C C . ASP A 1 128 ? 1.917 -14.965 -1.023 1.00 91.50 128 ASP A C 1
ATOM 1041 O O . ASP A 1 128 ? 0.791 -15.391 -0.774 1.00 91.50 128 ASP A O 1
ATOM 1045 N N . ALA A 1 129 ? 2.246 -13.672 -0.894 1.00 93.25 129 ALA A N 1
ATOM 1046 C CA . ALA A 1 129 ? 1.298 -12.660 -0.456 1.00 93.25 129 ALA A CA 1
ATOM 1047 C C . ALA A 1 129 ? 0.020 -12.719 -1.291 1.00 93.25 129 ALA A C 1
ATOM 1049 O O . ALA A 1 129 ? 0.050 -12.718 -2.525 1.00 93.25 129 ALA A O 1
ATOM 1050 N N . MET A 1 130 ? -1.113 -12.688 -0.609 1.00 94.31 130 MET A N 1
ATOM 1051 C CA . MET A 1 130 ? -2.410 -12.449 -1.204 1.00 94.31 130 MET A CA 1
ATOM 1052 C C . MET A 1 130 ? -2.881 -11.043 -0.851 1.00 94.31 130 MET A C 1
ATOM 1054 O O . MET A 1 130 ? -2.648 -10.524 0.237 1.00 94.31 130 MET A O 1
ATOM 1058 N N . LYS A 1 131 ? -3.663 -10.442 -1.749 1.00 93.69 131 LYS A N 1
ATOM 1059 C CA . LYS A 1 131 ? -4.350 -9.168 -1.489 1.00 93.69 131 LYS A CA 1
ATOM 1060 C C . LYS A 1 131 ? -5.116 -9.183 -0.152 1.00 93.69 131 LYS A C 1
ATOM 1062 O O . LYS A 1 131 ? -5.132 -8.178 0.555 1.00 93.69 131 LYS A O 1
ATOM 1067 N N . ASN A 1 132 ? -5.750 -10.311 0.179 1.00 95.69 132 ASN A N 1
ATOM 1068 C CA . ASN A 1 132 ? -6.509 -10.457 1.421 1.00 95.69 132 ASN A CA 1
ATOM 1069 C C . ASN A 1 132 ? -5.615 -10.348 2.666 1.00 95.69 132 ASN A C 1
ATOM 1071 O O . ASN A 1 132 ? -6.055 -9.749 3.637 1.00 95.69 132 ASN A O 1
ATOM 1075 N N . ASP A 1 133 ? -4.356 -10.792 2.613 1.00 97.44 133 ASP A N 1
ATOM 1076 C CA . ASP A 1 133 ? -3.431 -10.694 3.752 1.00 97.44 133 ASP A CA 1
ATOM 1077 C C . ASP A 1 133 ? -3.175 -9.235 4.144 1.00 97.44 133 ASP A C 1
ATOM 1079 O O . ASP A 1 133 ? -3.103 -8.894 5.324 1.00 97.44 133 ASP A O 1
ATOM 1083 N N . ILE A 1 134 ? -3.072 -8.349 3.148 1.00 97.81 134 ILE A N 1
ATOM 1084 C CA . ILE A 1 134 ? -2.874 -6.909 3.357 1.00 97.81 134 ILE A CA 1
ATOM 1085 C C . ILE A 1 134 ? -4.155 -6.285 3.925 1.00 97.81 134 ILE A C 1
ATOM 1087 O O . ILE A 1 134 ? -4.106 -5.514 4.883 1.00 97.81 134 ILE A O 1
ATOM 1091 N N . SER A 1 135 ? -5.315 -6.640 3.360 1.00 97.50 135 SER A N 1
ATOM 1092 C CA . SER A 1 135 ? -6.628 -6.195 3.843 1.00 97.50 135 SER A CA 1
ATOM 1093 C C . SER A 1 135 ? -6.887 -6.597 5.295 1.00 97.50 135 SER A C 1
ATOM 1095 O O . SER A 1 135 ? -7.306 -5.765 6.098 1.00 97.50 135 SER A O 1
ATOM 1097 N N . ASP A 1 136 ? -6.616 -7.853 5.636 1.00 97.56 136 ASP A N 1
ATOM 1098 C CA . ASP A 1 136 ? -6.817 -8.393 6.975 1.00 97.56 136 ASP A CA 1
ATOM 1099 C C . ASP A 1 136 ? -5.852 -7.756 7.974 1.00 97.56 136 ASP A C 1
ATOM 1101 O O . ASP A 1 136 ? -6.275 -7.314 9.043 1.00 97.56 136 ASP A O 1
ATOM 1105 N N . ALA A 1 137 ? -4.578 -7.602 7.600 1.00 97.94 137 ALA A N 1
ATOM 1106 C CA . ALA A 1 137 ? -3.602 -6.916 8.436 1.00 97.94 137 ALA A CA 1
ATOM 1107 C C . ALA A 1 137 ? -3.991 -5.460 8.705 1.00 97.94 137 ALA A C 1
ATOM 1109 O O . ALA A 1 137 ? -3.846 -4.999 9.835 1.00 97.94 137 ALA A O 1
ATOM 1110 N N . PHE A 1 138 ? -4.525 -4.740 7.714 1.00 97.88 138 PHE A N 1
ATOM 1111 C CA . PHE A 1 138 ? -5.036 -3.389 7.931 1.00 97.88 138 PHE A CA 1
ATOM 1112 C C . PHE A 1 138 ? -6.177 -3.367 8.954 1.00 97.88 138 PHE A C 1
ATOM 1114 O O . PHE A 1 138 ? -6.161 -2.544 9.869 1.00 97.88 138 PHE A O 1
ATOM 1121 N N . LEU A 1 139 ? -7.162 -4.262 8.823 1.00 97.62 139 LEU A N 1
ATOM 1122 C CA . LEU A 1 139 ? -8.295 -4.317 9.751 1.00 97.62 139 LEU A CA 1
ATOM 1123 C C . LEU A 1 139 ? -7.840 -4.643 11.180 1.00 97.62 139 LEU A C 1
ATOM 1125 O O . LEU A 1 139 ? -8.345 -4.036 12.125 1.00 97.62 139 LEU A O 1
ATOM 1129 N N . GLU A 1 140 ? -6.865 -5.541 11.335 1.00 97.50 140 GLU A N 1
ATOM 1130 C CA . GLU A 1 140 ? -6.248 -5.859 12.628 1.00 97.50 140 GLU A CA 1
ATOM 1131 C C . GLU A 1 140 ? -5.463 -4.691 13.220 1.00 97.50 140 GLU A C 1
ATOM 1133 O O . GLU A 1 140 ? -5.562 -4.441 14.417 1.00 97.50 140 GLU A O 1
ATOM 1138 N N . ILE A 1 141 ? -4.688 -3.969 12.409 1.00 96.38 141 ILE A N 1
ATOM 1139 C CA . ILE A 1 141 ? -3.989 -2.757 12.853 1.00 96.38 141 ILE A CA 1
ATOM 1140 C C . ILE A 1 141 ? -5.019 -1.720 13.312 1.00 96.38 141 ILE A C 1
ATOM 1142 O O . ILE A 1 141 ? -4.883 -1.119 14.372 1.00 96.38 141 ILE A O 1
ATOM 1146 N N . PHE A 1 142 ? -6.082 -1.524 12.533 1.00 95.81 142 PHE A N 1
ATOM 1147 C CA . PHE A 1 142 ? -7.027 -0.449 12.787 1.00 95.81 142 PHE A CA 1
ATOM 1148 C C . PHE A 1 142 ? -7.921 -0.695 14.011 1.00 95.81 142 PHE A C 1
ATOM 1150 O O . PHE A 1 142 ? -8.146 0.239 14.789 1.00 95.81 142 PHE A O 1
ATOM 1157 N N . HIS A 1 143 ? -8.425 -1.924 14.185 1.00 95.19 143 HIS A N 1
ATOM 1158 C CA . HIS A 1 143 ? -9.366 -2.288 15.256 1.00 95.19 143 HIS A CA 1
ATOM 1159 C C . HIS A 1 143 ? -8.744 -3.040 16.432 1.00 95.19 143 HIS A C 1
ATOM 1161 O O . HIS A 1 143 ? -9.429 -3.224 17.442 1.00 95.19 143 HIS A O 1
ATOM 1167 N N . GLY A 1 144 ? -7.499 -3.492 16.297 1.00 94.88 144 GLY A N 1
ATOM 1168 C CA . GLY A 1 144 ? -6.883 -4.481 17.174 1.00 94.88 144 GLY A CA 1
ATOM 1169 C C . GLY A 1 144 ? -7.125 -5.913 16.689 1.00 94.88 144 GLY A C 1
ATOM 1170 O O . GLY A 1 144 ? -8.158 -6.235 16.092 1.00 94.88 144 GLY A O 1
ATOM 1171 N N . LYS A 1 145 ? -6.157 -6.789 16.970 1.00 92.56 145 LYS A N 1
ATOM 1172 C CA . LYS A 1 145 ? -6.267 -8.227 16.707 1.00 92.56 145 LYS A CA 1
ATOM 1173 C C . LYS A 1 145 ? -7.467 -8.816 17.463 1.00 92.56 145 LYS A C 1
ATOM 1175 O O . LYS A 1 145 ? -7.752 -8.392 18.579 1.00 92.56 145 LYS A O 1
ATOM 1180 N N . ASP A 1 146 ? -8.168 -9.765 16.841 1.00 91.50 146 ASP A N 1
ATOM 1181 C CA . ASP A 1 146 ? -9.336 -10.466 17.408 1.00 91.50 146 ASP A CA 1
ATOM 1182 C C . ASP A 1 146 ? -10.508 -9.542 17.802 1.00 91.50 146 ASP A C 1
ATOM 1184 O O . ASP A 1 146 ? -11.413 -9.924 18.544 1.00 91.50 146 ASP A O 1
ATOM 1188 N N . SER A 1 147 ? -10.521 -8.309 17.286 1.00 94.81 147 SER A N 1
ATOM 1189 C CA . SER A 1 147 ? -11.585 -7.353 17.567 1.00 94.81 147 SER A CA 1
ATOM 1190 C C . SER A 1 147 ? -12.925 -7.849 17.008 1.00 94.81 147 SER A C 1
ATOM 1192 O O . SER A 1 147 ? -12.996 -8.191 15.824 1.00 94.81 147 SER A O 1
ATOM 1194 N N . PRO A 1 148 ? -14.032 -7.789 17.778 1.00 94.12 148 PRO A N 1
ATOM 1195 C CA . PRO A 1 148 ? -15.365 -8.186 17.301 1.00 94.12 148 PRO A CA 1
ATOM 1196 C C . PRO A 1 148 ? -15.871 -7.297 16.156 1.00 94.12 148 PRO A C 1
ATOM 1198 O O . PRO A 1 148 ? -16.860 -7.603 15.495 1.00 94.12 148 PRO A O 1
ATOM 1201 N N . LYS A 1 149 ? -15.188 -6.174 15.906 1.00 93.25 149 LYS A N 1
ATOM 1202 C CA . LYS A 1 149 ? -15.413 -5.313 14.748 1.00 93.25 149 LYS A CA 1
ATOM 1203 C C . LYS A 1 149 ? -14.956 -5.974 13.440 1.00 93.25 149 LYS A C 1
AT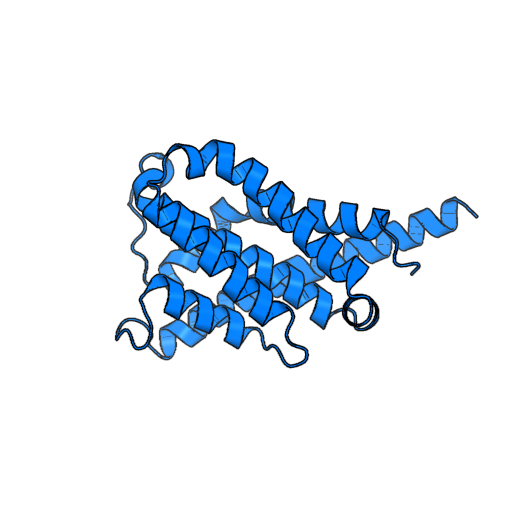OM 1205 O O . LYS A 1 149 ? -15.443 -5.586 12.384 1.00 93.25 149 LYS A O 1
ATOM 1210 N N . ILE A 1 150 ? -14.047 -6.943 13.461 1.00 95.56 150 ILE A N 1
ATOM 1211 C CA . ILE A 1 150 ? -13.538 -7.605 12.255 1.00 95.56 150 ILE A CA 1
ATOM 1212 C C . ILE A 1 150 ? -14.445 -8.798 11.918 1.00 95.56 150 ILE A C 1
ATOM 1214 O O . ILE A 1 150 ? -14.138 -9.943 12.231 1.00 95.56 150 ILE A O 1
ATOM 1218 N N . THR A 1 151 ? -15.594 -8.514 11.304 1.00 96.19 151 THR A N 1
ATOM 1219 C CA . THR A 1 151 ? -16.545 -9.538 10.839 1.00 96.19 151 THR A CA 1
ATOM 1220 C C . THR A 1 151 ? -16.176 -10.062 9.448 1.00 96.19 151 THR A C 1
ATOM 1222 O O . THR A 1 151 ? -15.482 -9.377 8.696 1.00 96.19 151 THR A O 1
ATOM 1225 N N . GLU A 1 152 ? -16.688 -11.236 9.065 1.00 95.75 152 GLU A N 1
ATOM 1226 C CA . GLU A 1 152 ? -16.504 -11.801 7.714 1.00 95.75 152 GLU A CA 1
ATOM 1227 C C . GLU A 1 152 ? -16.975 -10.845 6.609 1.00 95.75 152 GLU A C 1
ATOM 1229 O O . GLU A 1 152 ? -16.234 -10.565 5.667 1.00 95.75 152 GLU A O 1
ATOM 1234 N N . ASP A 1 153 ? -18.154 -10.236 6.773 1.00 96.06 153 ASP A N 1
ATOM 1235 C CA . ASP A 1 153 ? -18.664 -9.228 5.834 1.00 96.06 153 ASP A CA 1
ATOM 1236 C C . ASP A 1 153 ? -17.702 -8.044 5.690 1.00 96.06 153 ASP A C 1
ATOM 1238 O O . ASP A 1 153 ? -17.502 -7.508 4.598 1.00 96.06 153 ASP A O 1
ATOM 1242 N N . ARG A 1 154 ? -17.068 -7.635 6.796 1.00 95.56 154 ARG A N 1
ATOM 1243 C CA . ARG A 1 154 ? -16.113 -6.529 6.797 1.00 95.56 154 ARG A CA 1
ATOM 1244 C C . ARG A 1 154 ? -14.824 -6.899 6.080 1.00 95.56 154 ARG A C 1
ATOM 1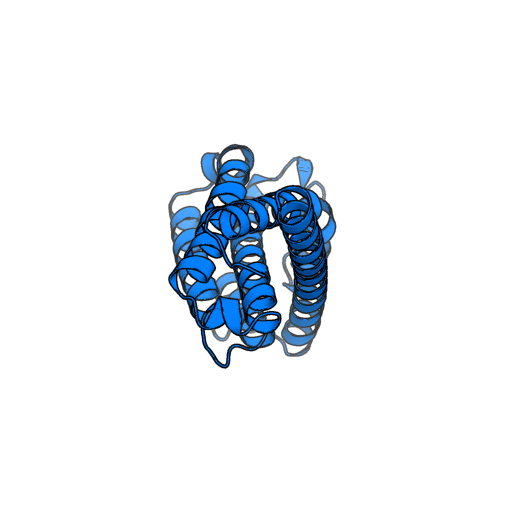246 O O . ARG A 1 154 ? -14.338 -6.103 5.278 1.00 95.56 154 ARG A O 1
ATOM 1253 N N . ARG A 1 155 ? -14.299 -8.100 6.338 1.00 97.06 155 ARG A N 1
ATOM 1254 C CA . ARG A 1 155 ? -13.139 -8.647 5.622 1.00 97.06 155 ARG A CA 1
ATOM 1255 C C . ARG A 1 155 ? -13.417 -8.681 4.123 1.00 97.06 155 ARG A C 1
ATOM 1257 O O . ARG A 1 155 ? -12.631 -8.146 3.343 1.00 97.06 155 ARG A O 1
ATOM 1264 N N . TYR A 1 156 ? -14.574 -9.208 3.726 1.00 97.19 156 TYR A N 1
ATOM 1265 C CA . TYR A 1 156 ? -14.991 -9.290 2.329 1.00 97.19 156 TYR A CA 1
ATOM 1266 C C . TYR A 1 156 ? -15.090 -7.911 1.657 1.00 97.19 156 TYR A C 1
ATOM 1268 O O . TYR A 1 156 ? -14.450 -7.668 0.628 1.00 97.19 156 TYR A O 1
ATOM 1276 N N . GLU A 1 157 ? -15.853 -6.981 2.237 1.00 97.12 157 GLU A N 1
ATOM 1277 C CA . GLU A 1 157 ? -16.078 -5.658 1.647 1.00 97.12 157 GLU A CA 1
ATOM 1278 C C . GLU A 1 157 ? -14.793 -4.818 1.601 1.00 97.12 157 GLU A C 1
ATOM 1280 O O . GLU A 1 157 ? -14.512 -4.158 0.595 1.00 97.12 157 GLU A O 1
ATOM 1285 N N . PHE A 1 158 ? -13.957 -4.877 2.640 1.00 97.44 158 PHE A N 1
ATOM 1286 C CA . PHE A 1 158 ? -12.677 -4.170 2.651 1.00 97.44 158 PHE A CA 1
ATOM 1287 C C . PHE A 1 158 ? -11.683 -4.773 1.645 1.00 97.44 158 PHE A C 1
ATOM 1289 O O . PHE A 1 158 ? -10.994 -4.049 0.912 1.00 97.44 158 PHE A O 1
ATOM 1296 N N . ALA A 1 159 ? -11.647 -6.103 1.521 1.00 97.56 159 ALA A N 1
ATOM 1297 C CA . ALA A 1 159 ? -10.848 -6.788 0.509 1.00 97.56 159 ALA A CA 1
ATOM 1298 C C . ALA A 1 159 ? -11.323 -6.478 -0.919 1.00 97.56 159 ALA A C 1
ATOM 1300 O O . ALA A 1 159 ? -10.511 -6.438 -1.852 1.00 97.56 159 ALA A O 1
ATOM 1301 N N . LYS A 1 160 ? -12.620 -6.228 -1.127 1.00 97.19 160 LYS A N 1
ATOM 1302 C CA . LYS A 1 160 ? -13.162 -5.770 -2.413 1.00 97.19 160 LYS A CA 1
ATOM 1303 C C . LYS A 1 160 ? -12.625 -4.385 -2.781 1.00 97.19 160 LYS A C 1
ATOM 1305 O O . LYS A 1 160 ? -12.101 -4.233 -3.886 1.00 97.19 160 LYS A O 1
ATOM 1310 N N . GLN A 1 161 ? -12.658 -3.421 -1.857 1.00 96.12 161 GLN A N 1
ATOM 1311 C CA . GLN A 1 161 ? -12.082 -2.083 -2.080 1.00 96.12 161 GLN A CA 1
ATOM 1312 C C . GLN A 1 161 ? -10.572 -2.145 -2.325 1.00 96.12 161 GLN A C 1
ATOM 1314 O O . GLN A 1 161 ? -10.059 -1.536 -3.264 1.00 96.12 161 GLN A O 1
ATOM 1319 N N . THR A 1 162 ? -9.867 -2.977 -1.558 1.00 96.94 162 THR A N 1
ATOM 1320 C CA . THR A 1 162 ? -8.438 -3.249 -1.766 1.00 96.94 162 THR A CA 1
ATOM 1321 C C . THR A 1 162 ? -8.170 -3.794 -3.173 1.00 96.94 162 THR A C 1
ATOM 1323 O O . THR A 1 162 ? -7.220 -3.383 -3.833 1.00 96.94 162 THR A O 1
ATOM 1326 N N . GLY A 1 163 ? -9.037 -4.672 -3.684 1.00 96.62 163 GLY A N 1
ATOM 1327 C CA . GLY A 1 163 ? -8.900 -5.236 -5.029 1.00 96.62 163 GLY A CA 1
ATOM 1328 C C . GLY A 1 163 ? -9.147 -4.210 -6.130 1.00 96.62 163 GLY A C 1
ATOM 1329 O O . GLY A 1 163 ? -8.486 -4.246 -7.165 1.00 96.62 163 GLY A O 1
ATOM 1330 N N . MET A 1 164 ? -10.067 -3.270 -5.909 1.00 95.50 164 MET A N 1
ATOM 1331 C CA . MET A 1 164 ? -10.278 -2.144 -6.821 1.00 95.50 164 MET A CA 1
ATOM 1332 C C . MET A 1 164 ? -9.056 -1.220 -6.858 1.00 95.50 164 MET A C 1
ATOM 1334 O O . MET A 1 164 ? -8.619 -0.847 -7.946 1.00 95.50 164 MET A O 1
ATOM 1338 N N . ALA A 1 165 ? -8.454 -0.924 -5.702 1.00 95.38 165 ALA A N 1
ATOM 1339 C CA . ALA A 1 165 ? -7.210 -0.158 -5.629 1.00 95.38 165 ALA A CA 1
ATOM 1340 C C . ALA A 1 165 ? -6.051 -0.877 -6.343 1.00 95.38 165 ALA A C 1
ATOM 1342 O O . ALA A 1 165 ? -5.375 -0.271 -7.173 1.00 95.38 165 ALA A O 1
ATOM 1343 N N . ALA A 1 166 ? -5.876 -2.183 -6.113 1.00 96.62 166 ALA A N 1
ATOM 1344 C CA . ALA A 1 166 ? -4.856 -2.987 -6.791 1.00 96.62 166 ALA A CA 1
ATOM 1345 C C . ALA A 1 166 ? -5.007 -2.946 -8.323 1.00 96.62 166 ALA A C 1
ATOM 1347 O O . ALA A 1 166 ? -4.025 -2.766 -9.041 1.00 96.62 166 ALA A O 1
ATOM 1348 N N . LYS A 1 167 ? -6.244 -3.032 -8.837 1.00 95.75 167 LYS A N 1
ATOM 1349 C CA . LYS A 1 167 ? -6.527 -2.889 -10.276 1.00 95.75 167 LYS A CA 1
ATOM 1350 C C . LYS A 1 167 ? -6.137 -1.512 -10.815 1.00 95.75 167 LYS A C 1
ATOM 1352 O O . LYS A 1 167 ? -5.591 -1.434 -11.912 1.00 95.75 167 LYS A O 1
ATOM 1357 N N . ALA A 1 168 ? -6.391 -0.441 -10.062 1.00 94.69 168 ALA A N 1
ATOM 1358 C CA . ALA A 1 168 ? -5.996 0.908 -10.463 1.00 94.69 168 ALA A CA 1
ATOM 1359 C C . ALA A 1 168 ? -4.466 1.053 -10.538 1.00 94.69 168 ALA A C 1
ATOM 1361 O O . ALA A 1 168 ? -3.949 1.555 -11.536 1.00 94.69 168 ALA A O 1
ATOM 1362 N N . PHE A 1 169 ? -3.734 0.549 -9.538 1.00 97.00 169 PHE A N 1
ATOM 1363 C CA . PHE A 1 169 ? -2.268 0.552 -9.563 1.00 97.00 169 PHE A CA 1
ATOM 1364 C C . PHE A 1 169 ? -1.702 -0.307 -10.690 1.00 97.00 169 PHE A C 1
ATOM 1366 O O . PHE A 1 169 ? -0.787 0.132 -11.379 1.00 97.00 169 PHE A O 1
ATOM 1373 N N . ARG A 1 170 ? -2.298 -1.470 -10.965 1.00 96.31 170 ARG A N 1
ATOM 1374 C CA . ARG A 1 170 ? -1.930 -2.285 -12.126 1.00 96.31 170 ARG A CA 1
ATOM 1375 C C . ARG A 1 170 ? -2.135 -1.541 -13.449 1.00 96.31 170 ARG A C 1
ATOM 1377 O O . ARG A 1 170 ? -1.284 -1.614 -14.324 1.00 96.31 170 ARG A O 1
ATOM 1384 N N . GLY A 1 171 ? -3.208 -0.762 -13.581 1.00 96.00 171 GLY A N 1
ATOM 1385 C CA . GLY A 1 171 ? -3.403 0.100 -14.749 1.00 96.00 171 GLY A CA 1
ATOM 1386 C C . GLY A 1 171 ? -2.287 1.139 -14.914 1.00 96.00 171 GLY A C 1
ATOM 1387 O O . GLY A 1 171 ? -1.797 1.347 -16.022 1.00 96.00 171 GLY A O 1
ATOM 1388 N N . ILE A 1 172 ? -1.842 1.758 -13.814 1.00 95.81 172 ILE A N 1
ATOM 1389 C CA . ILE A 1 172 ? -0.707 2.697 -13.817 1.00 95.81 172 ILE A CA 1
ATOM 1390 C C . ILE A 1 172 ? 0.592 1.980 -14.195 1.00 95.81 172 ILE A C 1
ATOM 1392 O O . ILE A 1 172 ? 1.349 2.496 -15.015 1.00 95.81 172 ILE A O 1
ATOM 1396 N N . PHE A 1 173 ? 0.826 0.788 -13.644 1.00 96.38 173 PHE A N 1
ATOM 1397 C CA . PHE A 1 173 ? 1.962 -0.060 -13.994 1.00 96.38 173 PHE A CA 1
ATOM 1398 C C . PHE A 1 173 ? 2.012 -0.347 -15.498 1.00 96.38 173 PHE A C 1
ATOM 1400 O O . PHE A 1 173 ? 3.024 -0.086 -16.146 1.00 96.38 173 PHE A O 1
ATOM 1407 N N . ASP A 1 174 ? 0.897 -0.801 -16.074 1.00 94.94 174 ASP A N 1
ATOM 1408 C CA . ASP A 1 174 ? 0.808 -1.146 -17.492 1.00 94.94 174 ASP A CA 1
ATOM 1409 C C . ASP A 1 174 ? 1.083 0.071 -18.393 1.00 94.94 174 ASP A C 1
ATOM 1411 O O . ASP A 1 174 ? 1.753 -0.048 -19.423 1.00 94.94 174 ASP A O 1
ATOM 1415 N N . VAL A 1 175 ? 0.589 1.255 -18.012 1.00 93.44 175 VAL A N 1
ATOM 1416 C CA . VAL A 1 175 ? 0.875 2.514 -18.721 1.00 93.44 175 VAL A CA 1
ATOM 1417 C C . VAL A 1 175 ? 2.352 2.886 -18.602 1.00 93.44 175 VAL A C 1
ATOM 1419 O O . VAL A 1 175 ? 2.976 3.210 -19.613 1.00 93.44 175 VAL A O 1
ATOM 1422 N N . ALA A 1 176 ? 2.936 2.794 -17.406 1.00 91.94 176 ALA A N 1
ATOM 1423 C CA . ALA A 1 176 ? 4.348 3.086 -17.188 1.00 91.94 176 ALA A CA 1
ATOM 1424 C C . ALA A 1 176 ? 5.244 2.172 -18.037 1.00 91.94 176 ALA A C 1
ATOM 1426 O O . ALA A 1 176 ? 6.145 2.660 -18.717 1.00 91.94 176 ALA A O 1
ATOM 1427 N N . CYS A 1 177 ? 4.957 0.868 -18.081 1.00 90.69 177 CYS A N 1
ATOM 1428 C CA . CYS A 1 177 ? 5.686 -0.084 -18.918 1.00 90.69 177 CYS A CA 1
ATOM 1429 C C . CYS A 1 177 ? 5.612 0.260 -20.412 1.00 90.69 177 CYS A C 1
ATOM 1431 O O . CYS A 1 177 ? 6.621 0.173 -21.114 1.00 90.69 177 CYS A O 1
ATOM 1433 N N . LYS A 1 178 ? 4.436 0.667 -20.909 1.00 89.06 178 LYS A N 1
ATOM 1434 C CA . LYS A 1 178 ? 4.251 1.062 -22.317 1.00 89.06 178 LYS A CA 1
ATOM 1435 C C . LYS A 1 178 ? 5.029 2.327 -22.669 1.00 89.06 178 LYS A C 1
ATOM 1437 O O . LYS A 1 178 ? 5.691 2.358 -23.707 1.00 89.06 178 LYS A O 1
ATOM 1442 N N . ASN A 1 179 ? 4.976 3.341 -21.808 1.00 86.06 179 ASN A N 1
ATOM 1443 C CA . ASN A 1 179 ? 5.673 4.607 -22.032 1.00 86.06 179 ASN A CA 1
ATOM 1444 C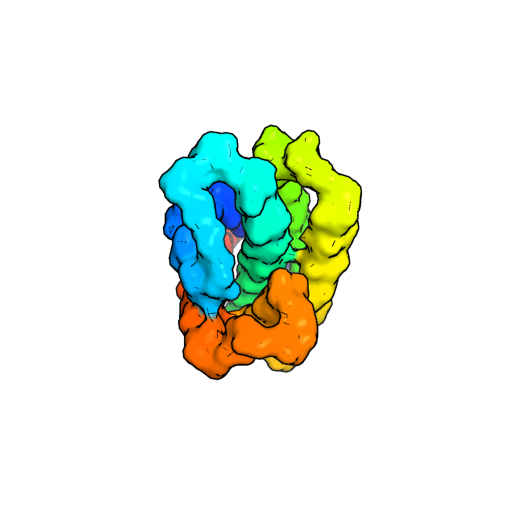 C . ASN A 1 179 ? 7.190 4.391 -22.054 1.00 86.06 179 ASN A C 1
ATOM 1446 O O . ASN A 1 179 ? 7.845 4.748 -23.030 1.00 86.06 179 ASN A O 1
ATOM 1450 N N . PHE A 1 180 ? 7.725 3.670 -21.065 1.00 82.81 180 PHE A N 1
ATOM 1451 C CA . PHE A 1 180 ? 9.161 3.392 -20.976 1.00 82.81 180 PHE A CA 1
ATOM 1452 C C . PHE A 1 180 ? 9.679 2.534 -22.139 1.00 82.81 180 PHE A C 1
ATOM 1454 O O . PHE A 1 180 ? 10.798 2.711 -22.617 1.00 82.81 180 PHE A O 1
ATOM 1461 N N . ALA A 1 181 ? 8.864 1.595 -22.631 1.00 78.44 181 ALA A N 1
ATOM 1462 C CA . ALA A 1 181 ? 9.204 0.805 -23.811 1.00 78.44 181 ALA A CA 1
ATOM 1463 C C . ALA A 1 181 ? 9.201 1.631 -25.110 1.00 78.44 181 ALA A C 1
ATOM 1465 O O . ALA A 1 181 ? 9.879 1.253 -26.064 1.00 78.44 181 ALA A O 1
ATOM 1466 N N . THR A 1 182 ? 8.430 2.719 -25.160 1.00 76.81 182 THR A N 1
ATOM 1467 C CA . THR A 1 182 ? 8.358 3.622 -26.317 1.00 76.81 182 THR A CA 1
ATOM 1468 C C . THR A 1 182 ? 9.546 4.579 -26.329 1.00 76.81 182 THR A C 1
ATOM 1470 O O . THR A 1 182 ? 10.193 4.723 -27.361 1.00 76.81 182 THR A O 1
ATOM 1473 N N . GLU A 1 183 ? 9.897 5.150 -25.176 1.00 73.38 183 GLU A N 1
ATOM 1474 C CA . GLU A 1 183 ? 11.075 6.015 -25.005 1.00 73.38 183 GLU A CA 1
ATOM 1475 C C . GLU A 1 183 ? 12.373 5.275 -25.361 1.00 73.38 183 GLU A C 1
ATOM 1477 O O . GLU A 1 183 ? 13.157 5.753 -26.176 1.00 73.38 183 GLU A O 1
ATOM 1482 N N . ALA A 1 184 ? 12.535 4.033 -24.892 1.00 64.75 184 ALA A N 1
ATOM 1483 C CA . ALA A 1 184 ? 13.700 3.205 -25.218 1.00 64.75 184 ALA A CA 1
ATOM 1484 C C . ALA A 1 184 ? 13.843 2.860 -26.717 1.00 64.75 184 ALA A C 1
ATOM 1486 O O . ALA A 1 184 ? 14.917 2.441 -27.140 1.00 64.75 184 ALA A O 1
ATOM 1487 N N . LYS A 1 185 ? 12.769 2.983 -27.511 1.00 63.75 185 LYS A N 1
ATOM 1488 C CA . LYS A 1 185 ? 12.795 2.798 -28.973 1.00 63.75 185 LYS A CA 1
ATOM 1489 C C . LYS A 1 185 ? 13.043 4.097 -29.738 1.00 63.75 185 LYS A C 1
ATOM 1491 O O . LYS A 1 185 ? 13.387 4.024 -30.907 1.00 63.75 185 LYS A O 1
ATOM 1496 N N . ALA A 1 186 ? 12.812 5.253 -29.119 1.00 62.75 186 ALA A N 1
ATOM 1497 C CA . ALA A 1 186 ? 13.061 6.557 -29.729 1.00 62.75 186 ALA A CA 1
ATOM 1498 C C . ALA A 1 186 ? 14.528 7.003 -29.575 1.00 62.75 186 ALA A C 1
ATOM 1500 O O . ALA A 1 186 ? 14.993 7.845 -30.336 1.00 62.75 186 ALA A O 1
ATOM 1501 N N . GLU A 1 187 ? 15.245 6.439 -28.599 1.00 57.66 187 GLU A N 1
ATOM 1502 C CA . GLU A 1 187 ? 16.656 6.733 -28.306 1.00 57.66 187 GLU A CA 1
ATOM 1503 C C . GLU A 1 187 ? 17.663 5.792 -29.004 1.00 57.66 187 GLU A C 1
ATOM 1505 O O . GLU A 1 187 ? 18.869 5.941 -28.800 1.00 57.66 187 GLU A O 1
ATOM 1510 N N . GLY A 1 188 ? 17.196 4.816 -29.793 1.00 48.75 188 GLY A N 1
ATOM 1511 C CA . GLY A 1 188 ? 18.028 3.838 -30.510 1.00 48.75 188 GLY A CA 1
ATOM 1512 C C . GLY A 1 188 ? 17.821 3.891 -32.013 1.00 48.75 188 GLY A C 1
ATOM 1513 O O . GLY A 1 188 ? 18.824 3.683 -32.730 1.00 48.75 188 GLY A O 1
#

pLDDT: mean 90.0, std 9.8, range [48.75, 98.38]

Foldseek 3Di:
DPLDLVLLLVLLLVQLVCCLVCLVVLVVLLCVLLVHDQPPCCVVPVLVCLLVSLLVLLLLLLLLLLLLVVVDVPCLVVPVSSVSSSVSNCVSNCVSCVVPRPVSDDPVSVVLSVVSSVVSNVLSSDPPRDLLVSQVSSSCSVQNPPHPSPDPSSSVSSSVSSVVSSVVSNVSVVVSVVVVVVVVVVVD

Secondary structure (DSSP, 8-state):
----HHHHHHHHHHHHHHHHHHHHHHHHHHHHHHT----TTTTT-TTTTHHHHHHHHHHHHHHHHHHHHHH-HHHHH-HHHHHHHHHHHHHHHHHHHHHHTGGGS-HHHHHHHHHHHHHHHHHHTSTT--HHHHHHHHHHHHH-TT-TT--HHHHHHHHHHHHHHHHHHHHHHHHHHHHHHHHHHH--

Mean predicted aligned error: 4.72 Å

Nearest PDB structures (foldseek):
  1hgb-assembly1_C  TM=3.154E-01  e=6.060E+00  Homo sapiens
  6kai-assembly2_G  TM=3.164E-01  e=6.651E+00  Homo sapiens
  1cnt-assembly2_3  TM=2.854E-01  e=3.989E+00  Homo sapiens
  1cnt-assembly1_1  TM=2.336E-01  e=8.009E+00  Homo sapiens

Sequence (188 aa):
MKLTNAFADHLGVAYGVCIRDQFRFIFREFARTAGYSVPFLDLFFIQESARFRALLAAHLEAVAVFATLEASPEIRENDKIARKIAFQTQLQTETFLAKKLFQKMEQPDLSEYLEAKKRLMDIAFKPDAMKNDISDAFLEIFHGKDSPKITEDRRYEFAKQTGMAAKAFRGIFDVACKNFATEAKAEG